Protein AF-A0A9X0CTP3-F1 (afdb_monomer_lite)

Sequence (207 aa):
MSEYPQALKVREEKPTDSDEPVSKKPRISSYPKLLLIRCGKCQVPLQEKGNLSTSAVEFDFFTEICQMMGILNSKCRNATSSIFTLLHQLLECILRHDIYQISDDSLNGSVQFSWFKNIVEVLIQTEVPCDAVFQCLGVLLRLNHSLLEPHLETVWTMLWKTRCTTGDARHSLMTSLISTYVKLRQFEKLVCNFGVSEKSGSIHILA

Foldseek 3Di:
DDDDDDDDDDDDDDDDDDPDDPPPPPPPPDDDPPVPPDDPPDCDPPDDDDPDPPLNVVLVVLVVVLVVLVLLPPPVLPPDPVSLQVLLVSLVVCVVVVSDDPVVCVVVVVPSVVVLLSNLVSLLSHPQHDLSSLSNVLSSCVSPVVSCLVPLLSLVVNLVPHPDPDHPSSVVSVVSNCVSCVVVVNNVSNVVSVPPPPPDDDPPDDD

Secondary structure (DSSP, 8-state):
---PPP--------------------------SSSSSS-TT------------HHHHHHHHHHHHHHHTTTTSTTGGG--HHHHHHHHHHHHHHHHHT---HHHHHHTTSHHHHHHHHHHHHHHT-SS--HHHHHHHHHHHHH-GGGTGGGHHHHHHHHHH---SS-HHHHHHHHHHHHHHHHTT-HHHHHHTTS-S----------

InterPro domains:
  IPR052609 Ribosome Biogenesis Regulator [PTHR15682] (53-190)

pLDDT: mean 73.58, std 23.13, range [33.94, 98.19]

Radius of gyration: 25.36 Å; chains: 1; bounding box: 66×69×74 Å

Structure (mmCIF, N/CA/C/O backbone):
data_AF-A0A9X0CTP3-F1
#
_entry.id   AF-A0A9X0CTP3-F1
#
loop_
_atom_site.group_PDB
_atom_site.id
_atom_site.type_symbol
_atom_site.label_atom_id
_atom_site.label_alt_id
_atom_site.label_comp_id
_atom_site.label_asym_id
_atom_site.label_entity_id
_atom_site.label_seq_id
_atom_site.pdbx_PDB_ins_code
_atom_site.Cartn_x
_atom_site.Cartn_y
_atom_site.Cartn_z
_atom_site.occupancy
_atom_site.B_iso_or_equiv
_atom_site.auth_seq_id
_atom_site.auth_comp_id
_atom_site.auth_asym_id
_atom_site.auth_atom_id
_atom_site.pdbx_PDB_model_num
ATOM 1 N N . MET A 1 1 ? -48.029 -46.690 -30.461 1.00 36.62 1 MET A N 1
ATOM 2 C CA . MET A 1 1 ? -46.742 -47.420 -30.506 1.00 36.62 1 MET A CA 1
ATOM 3 C C . MET A 1 1 ? -45.653 -46.374 -30.352 1.00 36.62 1 MET A C 1
ATOM 5 O O . MET A 1 1 ? -45.674 -45.448 -31.144 1.00 36.62 1 MET A O 1
ATOM 9 N N . SER A 1 2 ? -44.743 -46.363 -29.388 1.00 39.78 2 SER A N 1
ATOM 10 C CA . SER A 1 2 ? -44.420 -47.174 -28.202 1.00 39.78 2 SER A CA 1
ATOM 11 C C . SER A 1 2 ? -43.538 -46.217 -27.359 1.00 39.78 2 SER A C 1
ATOM 13 O O . SER A 1 2 ? -42.761 -45.450 -27.920 1.00 39.78 2 SER A O 1
ATOM 15 N N . GLU A 1 3 ? -43.999 -45.879 -26.157 1.00 42.78 3 GLU A N 1
ATOM 16 C CA . GLU A 1 3 ? -43.411 -46.255 -24.854 1.00 42.78 3 GLU A CA 1
ATOM 17 C C . GLU A 1 3 ? -42.422 -45.231 -24.274 1.00 42.78 3 GLU A C 1
ATOM 19 O O . GLU A 1 3 ? -41.262 -45.120 -24.654 1.00 42.78 3 GLU A O 1
ATOM 24 N N . TYR A 1 4 ? -42.932 -44.517 -23.270 1.00 45.56 4 TYR A N 1
ATOM 25 C CA . TYR A 1 4 ? -42.176 -43.989 -22.139 1.00 45.56 4 TYR A CA 1
ATOM 26 C C . TYR A 1 4 ? -41.720 -45.136 -21.225 1.00 45.56 4 TYR A C 1
ATOM 28 O O . TYR A 1 4 ? -42.519 -46.039 -20.971 1.00 45.56 4 TYR A O 1
ATOM 36 N N . PRO A 1 5 ? -40.556 -45.021 -20.570 1.00 60.91 5 PRO A N 1
ATOM 37 C CA . PRO A 1 5 ? -40.313 -45.704 -19.307 1.00 60.91 5 PRO A CA 1
ATOM 38 C C . PRO A 1 5 ? -40.567 -44.781 -18.110 1.00 60.91 5 PRO A C 1
ATOM 40 O O . PRO A 1 5 ? -40.171 -43.615 -18.083 1.00 60.91 5 PRO A O 1
ATOM 43 N N . GLN A 1 6 ? -41.242 -45.350 -17.115 1.00 48.19 6 GLN A N 1
ATOM 44 C CA . GLN A 1 6 ? -41.620 -44.744 -15.848 1.00 48.19 6 GLN A CA 1
ATOM 45 C C . GLN A 1 6 ? -40.492 -44.711 -14.802 1.00 48.19 6 GLN A C 1
ATOM 47 O O . GLN A 1 6 ? -39.632 -45.583 -14.759 1.00 48.19 6 GLN A O 1
ATOM 52 N N . ALA A 1 7 ? -40.606 -43.705 -13.929 1.00 42.00 7 ALA A N 1
ATOM 53 C CA . ALA A 1 7 ? -40.386 -43.690 -12.478 1.00 42.00 7 ALA A CA 1
ATOM 54 C C . ALA A 1 7 ? -39.423 -44.718 -11.845 1.00 42.00 7 ALA A C 1
ATOM 56 O O . ALA A 1 7 ? -39.722 -45.909 -11.754 1.00 42.00 7 ALA A O 1
ATOM 57 N N . LEU A 1 8 ? -38.369 -44.203 -11.197 1.00 41.19 8 LEU A N 1
ATOM 58 C CA . LEU A 1 8 ? -37.718 -44.875 -10.073 1.00 41.19 8 LEU A CA 1
ATOM 59 C C . LEU A 1 8 ? -37.838 -44.025 -8.800 1.00 41.19 8 LEU A C 1
ATOM 61 O O . LEU A 1 8 ? -37.765 -42.800 -8.823 1.00 41.19 8 LEU A O 1
ATOM 65 N N . LYS A 1 9 ? -38.099 -44.747 -7.714 1.00 43.53 9 LYS A N 1
ATOM 66 C CA . LYS A 1 9 ? -38.604 -44.345 -6.403 1.00 43.53 9 LYS A CA 1
ATOM 67 C C . LYS A 1 9 ? -37.776 -43.301 -5.647 1.00 43.53 9 LYS A C 1
ATOM 69 O O . LYS A 1 9 ? -36.554 -43.367 -5.575 1.00 43.53 9 LYS A O 1
ATOM 74 N N . VAL A 1 10 ? -38.542 -42.456 -4.961 1.00 43.00 10 VAL A N 1
ATOM 75 C CA . VAL A 1 10 ? -38.239 -41.741 -3.716 1.00 43.00 10 VAL A CA 1
ATOM 76 C C . VAL A 1 10 ? -37.433 -42.609 -2.743 1.00 43.00 10 VAL A C 1
ATOM 78 O O . VAL A 1 10 ? -37.820 -43.741 -2.450 1.00 43.00 10 VAL A O 1
ATOM 81 N N . ARG A 1 11 ? -36.373 -42.032 -2.174 1.00 39.16 11 ARG A N 1
ATOM 82 C CA . ARG A 1 11 ? -35.836 -42.438 -0.876 1.00 39.16 11 ARG A CA 1
ATOM 83 C C . ARG A 1 11 ? -35.639 -41.177 -0.039 1.00 39.16 11 ARG A C 1
ATOM 85 O O . ARG A 1 11 ? -34.751 -40.376 -0.312 1.00 39.16 11 ARG A O 1
ATOM 92 N N . GLU A 1 12 ? -36.544 -40.981 0.913 1.00 43.84 12 GLU A N 1
ATOM 93 C CA . GLU A 1 12 ? -36.391 -40.037 2.016 1.00 43.84 12 GLU A CA 1
ATOM 94 C C . GLU A 1 12 ? -35.273 -40.534 2.934 1.00 43.84 12 GLU A C 1
ATOM 96 O O . GLU A 1 12 ? -35.380 -41.630 3.477 1.00 43.84 12 GLU A O 1
ATOM 101 N N . GLU A 1 13 ? -34.238 -39.723 3.148 1.00 38.25 13 GLU A N 1
ATOM 102 C CA . GLU A 1 13 ? -33.404 -39.802 4.349 1.00 38.25 13 GLU A CA 1
ATOM 103 C C . GLU A 1 13 ? -33.154 -38.371 4.863 1.00 38.25 13 GLU A C 1
ATOM 105 O O . GLU A 1 13 ? -32.583 -37.517 4.187 1.00 38.25 13 GLU A O 1
ATOM 110 N N . LYS A 1 14 ? -33.655 -38.113 6.073 1.00 37.34 14 LYS A N 1
ATOM 111 C CA . LYS A 1 14 ? -33.422 -36.960 6.958 1.00 37.34 14 LYS A CA 1
ATOM 112 C C . LYS A 1 14 ? -33.347 -37.549 8.379 1.00 37.34 14 LYS A C 1
ATOM 114 O O . LYS A 1 14 ? -34.061 -38.521 8.618 1.00 37.34 14 LYS A O 1
ATOM 119 N N . PRO A 1 15 ? -32.687 -36.936 9.377 1.00 42.50 15 PRO A N 1
ATOM 120 C CA . PRO A 1 15 ? -31.482 -36.102 9.401 1.00 42.50 15 PRO A CA 1
ATOM 121 C C . PRO A 1 15 ? -30.362 -36.792 10.217 1.00 42.50 15 PRO A C 1
ATOM 123 O O . PRO A 1 15 ? -30.623 -37.680 11.026 1.00 42.50 15 PRO A O 1
ATOM 126 N N . THR A 1 16 ? -29.116 -36.339 10.098 1.00 38.19 16 THR A N 1
ATOM 127 C CA . THR A 1 16 ? -28.122 -36.582 11.156 1.00 38.19 16 THR A CA 1
ATOM 128 C C . THR A 1 16 ? -27.518 -35.249 11.542 1.00 38.19 16 THR A C 1
ATOM 130 O O . THR A 1 16 ? -26.782 -34.627 10.781 1.00 38.19 16 THR A O 1
ATOM 133 N N . ASP A 1 17 ? -27.969 -34.804 12.706 1.00 41.09 17 ASP A N 1
ATOM 134 C CA . ASP A 1 17 ? -27.451 -33.699 13.486 1.00 41.09 17 ASP A CA 1
ATOM 135 C C . ASP A 1 17 ? -26.075 -34.127 14.006 1.00 41.09 17 ASP A C 1
ATOM 137 O O . ASP A 1 17 ? -25.967 -35.064 14.799 1.00 41.09 17 ASP A O 1
ATOM 141 N N . SER A 1 18 ? -25.023 -33.515 13.473 1.00 43.09 18 SER A N 1
ATOM 142 C CA . SER A 1 18 ? -23.658 -33.700 13.953 1.00 43.09 18 SER A CA 1
ATOM 143 C C . SER A 1 18 ? -23.133 -32.328 14.334 1.00 43.09 18 SER A C 1
ATOM 145 O O . SER A 1 18 ? -22.626 -31.584 13.494 1.00 43.09 18 SER A O 1
ATOM 147 N N . ASP A 1 19 ? -23.300 -32.016 15.617 1.00 45.81 19 ASP A N 1
ATOM 148 C CA . ASP A 1 19 ? -22.611 -30.956 16.340 1.00 45.81 19 ASP A CA 1
ATOM 149 C C . ASP A 1 19 ? -21.093 -31.099 16.150 1.00 45.81 19 ASP A C 1
ATOM 151 O O . ASP A 1 19 ? -20.418 -31.852 16.857 1.00 45.81 19 ASP A O 1
ATOM 155 N N . GLU A 1 20 ? -20.537 -30.374 15.181 1.00 42.09 20 GLU A N 1
ATOM 156 C CA . GLU A 1 20 ? -19.094 -30.200 15.064 1.00 42.09 20 GLU A CA 1
ATOM 157 C C . GLU A 1 20 ? -18.685 -28.967 15.890 1.00 42.09 20 GLU A C 1
ATOM 159 O O . GLU A 1 20 ? -19.134 -27.847 15.614 1.00 42.09 20 GLU A O 1
ATOM 164 N N . PRO A 1 21 ? -17.862 -29.124 16.942 1.00 44.22 21 PRO A N 1
ATOM 165 C CA . PRO A 1 21 ? -17.477 -28.007 17.782 1.00 44.22 21 PRO A CA 1
ATOM 166 C C . PRO A 1 21 ? -16.596 -27.040 16.993 1.00 44.22 21 PRO A C 1
ATOM 168 O O . PRO A 1 21 ? -15.559 -27.408 16.441 1.00 44.22 21 PRO A O 1
ATOM 171 N N . VAL A 1 22 ? -17.007 -25.771 17.014 1.00 48.84 22 VAL A N 1
ATOM 172 C CA . VAL A 1 22 ? -16.251 -24.596 16.573 1.00 48.84 22 VAL A CA 1
ATOM 173 C C . VAL A 1 22 ? -14.782 -24.746 16.970 1.00 48.84 22 VAL A C 1
ATOM 175 O O . VAL A 1 22 ? -14.410 -24.548 18.131 1.00 48.84 22 VAL A O 1
ATOM 178 N N . SER A 1 23 ? -13.940 -25.063 15.986 1.00 41.34 23 SER A N 1
ATOM 179 C CA . SER A 1 23 ? -12.488 -25.013 16.106 1.00 41.34 23 SER A CA 1
ATOM 180 C C . SER A 1 23 ? -12.075 -23.553 16.284 1.00 41.34 23 SER A C 1
ATOM 182 O O . SER A 1 23 ? -11.760 -22.824 15.341 1.00 41.34 23 SER A O 1
ATOM 184 N N . LYS A 1 24 ? -12.134 -23.084 17.533 1.00 44.72 24 LYS A N 1
ATOM 185 C CA . LYS A 1 24 ? -11.487 -21.850 17.958 1.00 44.72 24 LYS A CA 1
ATOM 186 C C . LYS A 1 24 ? -9.991 -22.101 17.844 1.00 44.72 24 LYS A C 1
ATOM 188 O O . LYS A 1 24 ? -9.375 -22.652 18.754 1.00 44.72 24 LYS A O 1
ATOM 193 N N . LYS A 1 25 ? -9.413 -21.693 16.712 1.00 42.19 25 LYS A N 1
ATOM 194 C CA . LYS A 1 25 ? -7.967 -21.495 16.576 1.00 42.19 25 LYS A CA 1
ATOM 195 C C . LYS A 1 25 ? -7.485 -20.773 17.841 1.00 42.19 25 LYS A C 1
ATOM 197 O O . LYS A 1 25 ? -8.022 -19.701 18.140 1.00 42.19 25 LYS A O 1
ATOM 202 N N . PRO A 1 26 ? -6.526 -21.326 18.598 1.00 34.12 26 PRO A N 1
ATOM 203 C CA . PRO A 1 26 ? -5.988 -20.631 19.750 1.00 34.12 26 PRO A CA 1
ATOM 204 C C . PRO A 1 26 ? -5.313 -19.359 19.239 1.00 34.12 26 PRO A C 1
ATOM 206 O O . PRO A 1 26 ? -4.272 -19.409 18.583 1.00 34.12 26 PRO A O 1
ATOM 209 N N . ARG A 1 27 ? -5.936 -18.203 19.499 1.00 49.47 27 ARG A N 1
ATOM 210 C CA . ARG A 1 27 ? -5.233 -16.925 19.438 1.00 49.47 27 ARG A CA 1
ATOM 211 C C . ARG A 1 27 ? -4.136 -17.030 20.483 1.00 49.47 27 ARG A C 1
ATOM 213 O O . ARG A 1 27 ? -4.425 -17.214 21.664 1.00 49.47 27 ARG A O 1
ATOM 220 N N . ILE A 1 28 ? -2.890 -16.982 20.032 1.00 46.50 28 ILE A N 1
ATOM 221 C CA . ILE A 1 28 ? -1.716 -16.858 20.888 1.00 46.50 28 ILE A CA 1
ATOM 222 C C . ILE A 1 28 ? -1.861 -15.497 21.581 1.00 46.50 28 ILE A C 1
ATOM 224 O O . ILE A 1 28 ? -1.403 -14.483 21.081 1.00 46.50 28 ILE A O 1
ATOM 228 N N . SER A 1 29 ? -2.589 -15.448 22.700 1.00 43.56 29 SER A N 1
ATOM 229 C CA . SER A 1 29 ? -2.820 -14.227 23.482 1.00 43.56 29 SER A CA 1
ATOM 230 C C . SER A 1 29 ? -1.717 -14.002 24.515 1.00 43.56 29 SER A C 1
ATOM 232 O O . SER A 1 29 ? -1.937 -13.366 25.547 1.00 43.56 29 SER A O 1
ATOM 234 N N . SER A 1 30 ? -0.538 -14.570 24.284 1.00 49.03 30 SER A N 1
ATOM 235 C CA . SER A 1 30 ? 0.605 -14.392 25.159 1.00 49.03 30 SER A CA 1
ATOM 236 C C . SER A 1 30 ? 1.749 -13.857 24.318 1.00 49.03 30 SER A C 1
ATOM 238 O O . SER A 1 30 ? 2.182 -14.522 23.385 1.00 49.03 30 SER A O 1
ATOM 240 N N . TYR A 1 31 ? 2.215 -12.669 24.713 1.00 41.34 31 TYR A N 1
ATOM 241 C CA . TYR A 1 31 ? 3.242 -11.799 24.119 1.00 41.34 31 TYR A CA 1
ATOM 242 C C . TYR A 1 31 ? 2.731 -10.858 23.005 1.00 41.34 31 TYR A C 1
ATOM 244 O O . TYR A 1 31 ? 2.181 -11.348 22.027 1.00 41.34 31 TYR A O 1
ATOM 252 N N . PRO A 1 32 ? 2.887 -9.513 23.153 1.00 45.84 32 PRO A N 1
ATOM 253 C CA . PRO A 1 32 ? 4.028 -8.844 23.786 1.00 45.84 32 PRO A CA 1
ATOM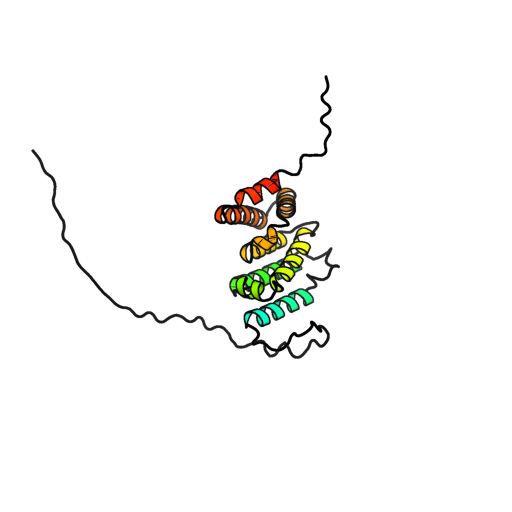 254 C C . PRO A 1 32 ? 3.640 -7.688 24.744 1.00 45.84 32 PRO A C 1
ATOM 256 O O . PRO A 1 32 ? 3.682 -6.519 24.381 1.00 45.84 32 PRO A O 1
ATOM 259 N N . LYS A 1 33 ? 3.375 -7.970 26.029 1.00 41.88 33 LYS A N 1
ATOM 260 C CA . LYS A 1 33 ? 3.445 -6.918 27.077 1.00 41.88 33 LYS A CA 1
ATOM 261 C C . LYS A 1 33 ? 4.875 -6.645 27.561 1.00 41.88 33 LYS A C 1
ATOM 263 O O . LYS A 1 33 ? 5.108 -5.684 28.282 1.00 41.88 33 LYS A O 1
ATOM 268 N N . LEU A 1 34 ? 5.836 -7.483 27.167 1.00 41.41 34 LEU A N 1
ATOM 269 C CA . LEU A 1 34 ? 7.205 -7.448 27.692 1.00 41.41 34 LEU A CA 1
ATOM 270 C C . LEU A 1 34 ? 8.207 -6.697 26.803 1.00 41.41 34 LEU A C 1
ATOM 272 O O . LEU A 1 34 ? 9.306 -6.417 27.266 1.00 41.41 34 LEU A O 1
ATOM 276 N N . LEU A 1 35 ? 7.834 -6.305 25.578 1.00 45.50 35 LEU A N 1
ATOM 277 C CA . LEU A 1 35 ? 8.696 -5.483 24.709 1.00 45.50 35 LEU A CA 1
ATOM 278 C C . LEU A 1 35 ? 8.431 -3.971 24.824 1.00 45.50 35 LEU A C 1
ATOM 280 O O . LEU A 1 35 ? 9.243 -3.176 24.369 1.00 45.50 35 LEU A O 1
ATOM 284 N N . LEU A 1 36 ? 7.357 -3.559 25.505 1.00 45.81 36 LEU A N 1
ATOM 285 C CA . LEU A 1 36 ? 6.983 -2.146 25.673 1.00 45.81 36 LEU A CA 1
ATOM 286 C C . LEU A 1 36 ? 7.738 -1.414 26.801 1.00 45.81 36 LEU A C 1
ATOM 288 O O . LEU A 1 36 ? 7.566 -0.211 26.976 1.00 45.81 36 LEU A O 1
ATOM 292 N N . ILE A 1 37 ? 8.614 -2.094 27.551 1.00 42.28 37 ILE A N 1
ATOM 293 C CA . ILE A 1 37 ? 9.399 -1.485 28.641 1.00 42.28 37 ILE A CA 1
ATOM 294 C C . ILE A 1 37 ? 10.841 -1.209 28.187 1.00 42.28 37 ILE A C 1
ATOM 296 O O . ILE A 1 37 ? 11.778 -1.633 28.855 1.00 42.28 37 ILE A O 1
ATOM 300 N N . ARG A 1 38 ? 11.054 -0.545 27.039 1.00 42.53 38 ARG A N 1
ATOM 301 C CA . ARG A 1 38 ? 12.301 0.205 26.736 1.00 42.53 38 ARG A CA 1
ATOM 302 C C . ARG A 1 38 ? 12.304 0.813 25.326 1.00 42.53 38 ARG A C 1
ATOM 304 O O . ARG A 1 38 ? 13.028 0.365 24.450 1.00 42.53 38 ARG A O 1
ATOM 311 N N . CYS A 1 39 ? 11.595 1.918 25.121 1.00 38.47 39 CYS A N 1
ATOM 312 C CA . CYS A 1 39 ? 12.032 2.898 24.120 1.00 38.47 39 CYS A CA 1
ATOM 313 C C . CYS A 1 39 ? 11.582 4.304 24.534 1.00 38.47 39 CYS A C 1
ATOM 315 O O . CYS A 1 39 ? 10.556 4.817 24.108 1.00 38.47 39 CYS A O 1
ATOM 317 N N . GLY A 1 40 ? 12.330 4.921 25.451 1.00 41.50 40 GLY A N 1
ATOM 318 C CA . GLY A 1 40 ? 11.988 6.210 26.065 1.00 41.50 40 GLY A CA 1
ATOM 319 C C . GLY A 1 40 ? 12.196 7.442 25.176 1.00 41.50 40 GLY A C 1
ATOM 320 O O . GLY A 1 40 ? 12.665 8.451 25.694 1.00 41.50 40 GLY A O 1
ATOM 321 N N . LYS A 1 41 ? 11.935 7.376 23.860 1.00 35.31 41 LYS A N 1
ATOM 322 C CA . LYS A 1 41 ? 12.150 8.530 22.958 1.00 35.31 41 LYS A CA 1
ATOM 323 C C . LYS A 1 41 ? 11.070 8.811 21.906 1.00 35.31 41 LYS A C 1
ATOM 325 O O . LYS A 1 41 ? 11.138 9.874 21.299 1.00 35.31 41 LYS A O 1
ATOM 330 N N . CYS A 1 42 ? 10.058 7.966 21.732 1.00 35.38 42 CYS A N 1
ATOM 331 C CA . CYS A 1 42 ? 8.950 8.262 20.818 1.00 35.38 42 CYS A CA 1
ATOM 332 C C . CYS A 1 42 ? 7.710 8.650 21.625 1.00 35.38 42 CYS A C 1
ATOM 334 O O . CYS A 1 42 ? 6.902 7.809 22.004 1.00 35.38 42 CYS A O 1
ATOM 336 N N . GLN A 1 43 ? 7.582 9.936 21.945 1.00 33.94 43 GLN A N 1
ATOM 337 C CA . GLN A 1 43 ? 6.376 10.471 22.567 1.00 33.94 43 GLN A CA 1
ATOM 338 C C . GLN A 1 43 ? 5.412 10.887 21.453 1.00 33.94 43 GLN A C 1
ATOM 340 O O . GLN A 1 43 ? 5.381 12.041 21.036 1.00 33.94 43 GLN A O 1
ATOM 345 N N . VAL A 1 44 ? 4.654 9.919 20.938 1.00 40.69 44 VAL A N 1
ATOM 346 C CA . VAL A 1 44 ? 3.394 10.219 20.245 1.00 40.69 44 VAL A CA 1
ATOM 347 C C . VAL A 1 44 ? 2.391 10.639 21.332 1.00 40.69 44 VAL A C 1
ATOM 349 O O . VAL A 1 44 ? 2.426 10.049 22.418 1.00 40.69 44 VAL A O 1
ATOM 352 N N . PRO A 1 45 ? 1.535 11.661 21.128 1.00 34.81 45 PRO A N 1
ATOM 353 C CA . PRO A 1 45 ? 0.562 12.058 22.138 1.00 34.81 45 PRO A CA 1
ATOM 354 C C . PRO A 1 45 ? -0.389 10.889 22.414 1.00 34.81 45 PRO A C 1
ATOM 356 O O . PRO A 1 45 ? -1.266 10.585 21.609 1.00 34.81 45 PRO A O 1
ATOM 359 N N . LEU A 1 46 ? -0.192 10.213 23.547 1.00 39.38 46 LEU A N 1
ATOM 360 C CA . LEU A 1 46 ? -1.127 9.236 24.091 1.00 39.38 46 LEU A CA 1
ATOM 361 C C . LEU A 1 46 ? -2.413 9.985 24.448 1.00 39.38 46 LEU A C 1
ATOM 363 O O . LEU A 1 46 ? -2.504 10.594 25.514 1.00 39.38 46 LEU A O 1
ATOM 367 N N . GLN A 1 47 ? -3.391 9.969 23.540 1.00 38.47 47 GLN A N 1
ATOM 368 C CA . GLN A 1 47 ? -4.766 10.274 23.911 1.00 38.47 47 GLN A CA 1
ATOM 369 C C . GLN A 1 47 ? -5.251 9.254 24.948 1.00 38.47 47 GLN A C 1
ATOM 371 O O . GLN A 1 47 ? -4.859 8.086 24.950 1.00 38.47 47 GLN A O 1
ATOM 376 N N . GLU A 1 48 ? -6.056 9.757 25.878 1.00 40.09 48 GLU A N 1
ATOM 377 C CA . GLU A 1 48 ? -6.482 9.074 27.091 1.00 40.09 48 GLU A CA 1
ATOM 378 C C . GLU A 1 48 ? -7.144 7.713 26.837 1.00 40.09 48 GLU A C 1
ATOM 380 O O . GLU A 1 48 ? -7.927 7.520 25.911 1.00 40.09 48 GLU A O 1
ATOM 385 N N . LYS A 1 49 ? -6.814 6.782 27.741 1.00 42.91 49 LYS A N 1
ATOM 386 C CA . LYS A 1 49 ? -7.317 5.411 27.904 1.00 42.91 49 LYS A CA 1
ATOM 387 C C . LYS A 1 49 ? -8.817 5.245 27.599 1.00 42.91 49 LYS A C 1
ATOM 389 O O . LYS A 1 49 ? -9.649 5.247 28.503 1.00 42.91 49 LYS A O 1
ATOM 394 N N . GLY A 1 50 ? -9.131 4.944 26.344 1.00 42.69 50 GLY A N 1
ATOM 395 C CA . GLY A 1 50 ? -10.167 3.976 25.985 1.00 42.69 50 GLY A CA 1
ATOM 396 C C . GLY A 1 50 ? -9.551 2.576 25.918 1.00 42.69 50 GLY A C 1
ATOM 397 O O . GLY A 1 50 ? -8.337 2.444 25.770 1.00 42.69 50 GLY A O 1
ATOM 398 N N . ASN A 1 51 ? -10.354 1.519 26.056 1.00 43.78 51 ASN A N 1
ATOM 399 C CA . ASN A 1 51 ? -9.894 0.140 25.858 1.00 43.78 51 ASN A CA 1
ATOM 400 C C . ASN A 1 51 ? -9.282 0.000 24.455 1.00 43.78 51 ASN A C 1
ATOM 402 O O . ASN A 1 51 ? -10.016 -0.121 23.477 1.00 43.78 51 ASN A O 1
ATOM 406 N N . LEU A 1 52 ? -7.951 0.058 24.354 1.00 55.97 52 LEU A N 1
ATOM 407 C CA . LEU A 1 52 ? -7.263 -0.051 23.075 1.00 55.97 52 LEU A CA 1
ATOM 408 C C . LEU A 1 52 ? -7.558 -1.435 22.490 1.00 55.97 52 LEU A C 1
ATOM 410 O O . LEU A 1 52 ? -7.342 -2.452 23.157 1.00 55.97 52 LEU A O 1
ATOM 414 N N . SER A 1 53 ? -8.080 -1.467 21.264 1.00 67.00 53 SER A N 1
ATOM 415 C CA . SER A 1 53 ? -8.318 -2.723 20.556 1.00 67.00 53 SER A CA 1
ATOM 416 C C . SER A 1 53 ? -7.003 -3.496 20.424 1.00 67.00 53 SER A C 1
ATOM 418 O O . SER A 1 53 ? -5.942 -2.900 20.235 1.00 67.00 53 SER A O 1
ATOM 420 N N . THR A 1 54 ? -7.054 -4.826 20.515 1.00 74.62 54 THR A N 1
ATOM 421 C CA . THR A 1 54 ? -5.871 -5.686 20.333 1.00 74.62 54 THR A CA 1
ATOM 422 C C . THR A 1 54 ? -5.180 -5.413 18.993 1.00 74.62 54 THR A C 1
ATOM 424 O O . THR A 1 54 ? -3.953 -5.366 18.956 1.00 74.62 54 THR A O 1
ATOM 427 N N . SER A 1 55 ? -5.957 -5.100 17.950 1.00 76.81 55 SER A N 1
ATOM 428 C CA . SER A 1 55 ? -5.445 -4.725 16.628 1.00 76.81 55 SER A CA 1
ATOM 429 C C . SER A 1 55 ? -4.591 -3.455 16.648 1.00 76.81 55 SER A C 1
ATOM 431 O O . SER A 1 55 ? -3.597 -3.378 15.936 1.00 76.81 55 SER A O 1
ATOM 433 N N . ALA A 1 56 ? -4.918 -2.472 17.493 1.00 80.94 56 ALA A N 1
ATOM 434 C CA . ALA A 1 56 ? -4.138 -1.242 17.610 1.00 80.94 56 ALA A CA 1
ATOM 435 C C . ALA A 1 56 ? -2.756 -1.506 18.227 1.00 80.94 56 ALA A C 1
ATOM 437 O O . ALA A 1 56 ? -1.755 -1.030 17.708 1.00 80.94 56 ALA A O 1
ATOM 438 N N . VAL A 1 57 ? -2.681 -2.338 19.273 1.00 86.06 57 VAL A N 1
ATOM 439 C CA . VAL A 1 57 ? -1.399 -2.709 19.906 1.00 86.06 57 VAL A CA 1
ATOM 440 C C . VAL A 1 57 ? -0.521 -3.527 18.953 1.00 86.06 57 VAL A C 1
ATOM 442 O O . VAL A 1 57 ? 0.694 -3.338 18.894 1.00 86.06 57 VAL A O 1
ATOM 445 N N . GLU A 1 58 ? -1.128 -4.456 18.213 1.00 88.88 58 GLU A N 1
ATOM 446 C CA . GLU A 1 58 ? -0.437 -5.259 17.200 1.00 88.88 58 GLU A CA 1
ATOM 447 C C . GLU A 1 58 ? 0.075 -4.388 16.045 1.00 88.88 58 GLU A C 1
ATOM 449 O O . GLU A 1 58 ? 1.199 -4.583 15.573 1.00 88.88 58 GLU A O 1
ATOM 454 N N . PHE A 1 59 ? -0.715 -3.394 15.630 1.00 90.06 59 PHE A N 1
ATOM 455 C CA . PHE A 1 59 ? -0.314 -2.431 14.615 1.00 90.06 59 PHE A CA 1
ATOM 456 C C . PHE A 1 59 ? 0.841 -1.547 15.096 1.00 90.06 59 PHE A C 1
ATOM 458 O O . PHE A 1 59 ? 1.833 -1.417 14.381 1.00 90.06 59 PHE A O 1
ATOM 465 N N . ASP A 1 60 ? 0.773 -1.018 16.321 1.00 90.12 60 ASP A N 1
ATOM 466 C CA . ASP A 1 60 ? 1.844 -0.212 16.918 1.00 90.12 60 ASP A CA 1
ATOM 467 C C . ASP A 1 60 ? 3.175 -0.974 16.905 1.00 90.12 60 ASP A C 1
ATOM 469 O O . ASP A 1 60 ? 4.186 -0.461 16.420 1.00 90.12 60 ASP A O 1
ATOM 473 N N . PHE A 1 61 ? 3.165 -2.241 17.333 1.00 90.00 61 PHE A N 1
ATOM 474 C CA . PHE A 1 61 ? 4.342 -3.110 17.282 1.00 90.00 61 PHE A CA 1
ATOM 475 C C . PHE A 1 61 ? 4.919 -3.240 15.865 1.00 90.00 61 PHE A C 1
ATOM 477 O O . PHE A 1 61 ? 6.134 -3.155 15.675 1.00 90.00 61 PHE A O 1
ATOM 484 N N . PHE A 1 62 ? 4.064 -3.417 14.858 1.00 89.81 62 PHE A N 1
ATOM 485 C CA . PHE A 1 62 ? 4.503 -3.478 13.468 1.00 89.81 62 PHE A CA 1
ATOM 486 C C . PHE A 1 62 ? 5.110 -2.145 12.993 1.00 89.81 62 PHE A C 1
ATOM 488 O O . PHE A 1 62 ? 6.175 -2.151 12.365 1.00 89.81 62 PHE A O 1
ATOM 495 N N . THR A 1 63 ? 4.498 -1.004 13.327 1.00 90.62 63 THR A N 1
ATOM 496 C CA . THR A 1 63 ? 5.042 0.305 12.935 1.00 90.62 63 THR A CA 1
ATOM 497 C C . THR A 1 63 ? 6.419 0.565 13.544 1.00 90.62 63 THR A C 1
ATOM 499 O O . THR A 1 63 ? 7.290 1.094 12.852 1.00 90.62 63 THR A O 1
ATOM 502 N N . GLU A 1 64 ? 6.659 0.127 14.783 1.00 91.44 64 GLU A N 1
ATOM 503 C CA . GLU A 1 64 ? 7.966 0.216 15.442 1.00 91.44 64 GLU A CA 1
ATOM 504 C C . GLU A 1 64 ? 9.028 -0.618 14.714 1.00 91.44 64 GLU A C 1
ATOM 506 O O . GLU A 1 64 ? 10.127 -0.126 14.448 1.00 91.44 64 GLU A O 1
ATOM 511 N N . ILE A 1 65 ? 8.703 -1.844 14.283 1.00 89.69 65 ILE A N 1
ATOM 512 C CA . ILE A 1 65 ? 9.629 -2.654 13.470 1.00 89.69 65 ILE A CA 1
ATOM 513 C C . ILE A 1 65 ? 9.969 -1.924 12.163 1.00 89.69 65 ILE A C 1
ATOM 515 O O . ILE A 1 65 ? 11.138 -1.836 11.781 1.00 89.69 65 ILE A O 1
ATOM 519 N N . CYS A 1 66 ? 8.973 -1.356 11.480 1.00 88.38 66 CYS A N 1
ATOM 520 C CA . CYS A 1 66 ? 9.196 -0.593 10.251 1.00 88.38 66 CYS A CA 1
ATOM 521 C C . CYS A 1 66 ? 10.065 0.654 10.462 1.00 88.38 66 CYS A C 1
ATOM 523 O O . CYS A 1 66 ? 10.895 0.969 9.602 1.00 88.38 66 CYS A O 1
ATOM 525 N N . GLN A 1 67 ? 9.921 1.337 11.601 1.00 87.31 67 GLN A N 1
ATOM 526 C CA . GLN A 1 67 ? 10.787 2.453 11.985 1.00 87.31 67 GLN A CA 1
ATOM 527 C C . GLN A 1 67 ? 12.225 1.989 12.241 1.00 87.31 67 GLN A C 1
ATOM 529 O O . GLN A 1 67 ? 13.162 2.613 11.740 1.00 87.31 67 GLN A O 1
ATOM 534 N N . MET A 1 68 ? 12.415 0.869 12.948 1.00 87.06 68 MET A N 1
ATOM 535 C CA . MET A 1 68 ? 13.740 0.290 13.203 1.00 87.06 68 MET A CA 1
ATOM 536 C C . MET A 1 68 ? 14.462 -0.115 11.913 1.00 87.06 68 MET A C 1
ATOM 538 O O . MET A 1 68 ? 15.677 0.042 11.812 1.00 87.06 68 MET A O 1
ATOM 542 N N . MET A 1 69 ? 13.725 -0.588 10.905 1.00 83.38 69 MET A N 1
ATOM 543 C CA . MET A 1 69 ? 14.271 -0.882 9.573 1.00 83.38 69 MET A CA 1
ATOM 544 C C . MET A 1 69 ? 14.549 0.375 8.731 1.00 83.38 69 MET A C 1
ATOM 546 O O . MET A 1 69 ? 15.134 0.275 7.654 1.00 83.38 69 MET A O 1
ATOM 550 N N . GLY A 1 70 ? 14.122 1.555 9.188 1.00 82.69 70 GLY A N 1
ATOM 551 C CA . GLY A 1 70 ? 14.347 2.831 8.514 1.00 82.69 70 GLY A CA 1
ATOM 552 C C . GLY A 1 70 ? 13.453 3.098 7.300 1.00 82.69 70 GLY A C 1
ATOM 553 O O . GLY A 1 70 ? 13.687 4.080 6.607 1.00 82.69 70 GLY A O 1
ATOM 554 N N . ILE A 1 71 ? 12.419 2.286 7.056 1.00 77.62 71 ILE A N 1
ATOM 555 C CA . ILE A 1 71 ? 11.583 2.345 5.837 1.00 77.62 71 ILE A CA 1
ATOM 556 C C . ILE A 1 71 ? 10.891 3.700 5.664 1.00 77.62 71 ILE A C 1
ATOM 558 O O . ILE A 1 71 ? 10.783 4.207 4.552 1.00 77.62 71 ILE A O 1
ATOM 562 N N . LEU A 1 72 ? 10.440 4.295 6.768 1.00 70.31 72 LEU A N 1
ATOM 563 C CA . LEU A 1 72 ? 9.712 5.567 6.777 1.00 70.31 72 LEU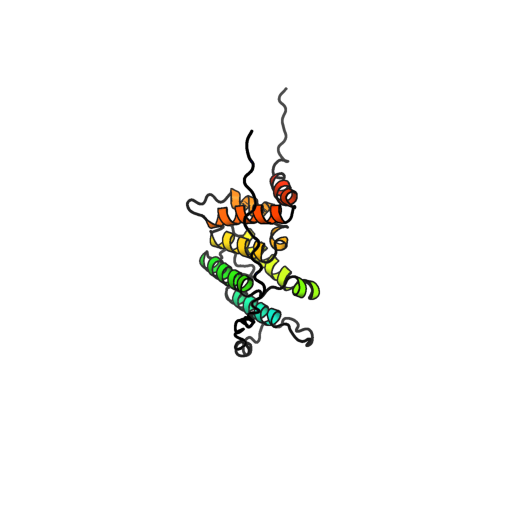 A CA 1
ATOM 564 C C . LEU A 1 72 ? 10.611 6.789 6.973 1.00 70.31 72 LEU A C 1
ATOM 566 O O . LEU A 1 72 ? 10.124 7.917 7.024 1.00 70.31 72 LEU A O 1
ATOM 570 N N . ASN A 1 73 ? 11.926 6.596 7.079 1.00 65.88 73 ASN A N 1
ATOM 571 C CA . ASN A 1 73 ? 12.832 7.729 7.133 1.00 65.88 73 ASN A CA 1
ATOM 572 C C . ASN A 1 73 ? 12.989 8.289 5.718 1.00 65.88 73 ASN A C 1
ATOM 574 O O . ASN A 1 73 ? 13.474 7.606 4.819 1.00 65.88 73 ASN A O 1
ATOM 578 N N . SER A 1 74 ? 12.662 9.572 5.542 1.00 55.06 74 SER A N 1
ATOM 579 C CA . SER A 1 74 ? 12.731 10.355 4.290 1.00 55.06 74 SER A CA 1
ATOM 580 C C . SER A 1 74 ? 14.099 10.372 3.579 1.00 55.06 74 SER A C 1
ATOM 582 O O . SER A 1 74 ? 14.267 11.002 2.537 1.00 55.06 74 SER A O 1
ATOM 584 N N . LYS A 1 75 ? 15.095 9.673 4.130 1.00 52.53 75 LYS A N 1
ATOM 585 C CA . LYS A 1 75 ? 16.440 9.484 3.582 1.00 52.53 75 LYS A CA 1
ATOM 586 C C . LYS A 1 75 ? 16.635 8.129 2.891 1.00 52.53 75 LYS A C 1
ATOM 588 O O . LYS A 1 75 ? 17.696 7.916 2.311 1.00 52.53 75 LYS A O 1
ATOM 593 N N . CYS A 1 76 ? 15.647 7.231 2.892 1.00 52.81 76 CYS A N 1
ATOM 594 C CA . CYS A 1 76 ? 15.728 5.911 2.254 1.00 52.81 76 CYS A CA 1
ATOM 595 C C . CYS A 1 76 ? 15.591 5.946 0.719 1.00 52.81 76 CYS A C 1
ATOM 597 O O . CYS A 1 76 ? 14.998 5.057 0.119 1.00 52.81 76 CYS A O 1
ATOM 599 N N . ARG A 1 77 ? 16.217 6.928 0.054 1.00 53.97 77 ARG A N 1
ATOM 600 C CA . ARG A 1 77 ? 16.372 6.933 -1.414 1.00 53.97 77 ARG A CA 1
ATOM 601 C C . ARG A 1 77 ? 17.173 5.731 -1.930 1.00 53.97 77 ARG A C 1
ATOM 603 O O . ARG A 1 77 ? 17.030 5.353 -3.082 1.00 53.97 77 ARG A O 1
ATOM 610 N N . ASN A 1 78 ? 17.953 5.099 -1.050 1.00 58.00 78 ASN A N 1
ATOM 611 C CA . ASN A 1 78 ? 18.801 3.948 -1.356 1.00 58.00 78 ASN A CA 1
ATOM 612 C C . ASN A 1 78 ? 18.352 2.682 -0.607 1.00 58.00 78 ASN A C 1
ATOM 614 O O . ASN A 1 78 ? 19.195 1.871 -0.220 1.00 58.00 78 ASN A O 1
ATOM 618 N N . ALA A 1 79 ? 17.052 2.537 -0.318 1.00 67.88 79 ALA A N 1
ATOM 619 C CA . ALA A 1 79 ? 16.545 1.318 0.304 1.00 67.88 79 ALA A CA 1
ATOM 620 C C . ALA A 1 79 ? 16.957 0.098 -0.536 1.00 67.88 79 ALA A C 1
ATOM 622 O O . ALA A 1 79 ? 16.712 0.026 -1.741 1.00 67.88 79 ALA A O 1
ATOM 623 N N . THR A 1 80 ? 17.641 -0.849 0.099 1.00 78.69 80 THR A N 1
ATOM 624 C CA . THR A 1 80 ? 18.121 -2.052 -0.575 1.00 78.69 80 THR A CA 1
ATOM 625 C C . THR A 1 80 ? 16.949 -2.981 -0.875 1.00 78.69 80 THR A C 1
ATOM 627 O O . THR A 1 80 ? 15.959 -3.016 -0.144 1.00 78.69 80 THR A O 1
ATOM 630 N N . SER A 1 81 ? 17.082 -3.814 -1.911 1.00 85.25 81 SER A N 1
ATOM 631 C CA . SER A 1 81 ? 16.081 -4.843 -2.234 1.00 85.25 81 SER A CA 1
ATOM 632 C C . SER A 1 81 ? 15.724 -5.723 -1.021 1.00 85.25 81 SER A C 1
ATOM 634 O O . SER A 1 81 ? 14.561 -6.071 -0.838 1.00 85.25 81 SER A O 1
ATOM 636 N N . SER A 1 82 ? 16.686 -5.998 -0.131 1.00 88.12 82 SER A N 1
ATOM 637 C CA . SER A 1 82 ? 16.458 -6.744 1.113 1.00 88.12 82 SER A CA 1
ATOM 638 C C . SER A 1 82 ? 15.481 -6.067 2.081 1.00 88.12 82 SER A C 1
ATOM 640 O O . SER A 1 82 ? 14.681 -6.764 2.701 1.00 88.12 82 SER A O 1
ATOM 642 N N . ILE A 1 83 ? 15.499 -4.734 2.194 1.00 90.38 83 ILE A N 1
ATOM 643 C CA . ILE A 1 83 ? 14.570 -3.991 3.059 1.00 90.38 83 ILE A CA 1
ATOM 644 C C . ILE A 1 83 ? 13.140 -4.137 2.533 1.00 90.38 83 ILE A C 1
ATOM 646 O O . ILE A 1 83 ? 12.224 -4.396 3.311 1.00 90.38 83 ILE A O 1
ATOM 650 N N . PHE A 1 84 ? 12.945 -4.051 1.215 1.00 91.44 84 PHE A N 1
ATOM 651 C CA . PHE A 1 84 ? 11.629 -4.263 0.609 1.00 91.44 84 PHE A CA 1
ATOM 652 C C . PHE A 1 84 ? 11.138 -5.705 0.755 1.00 91.44 84 PHE A C 1
ATOM 654 O O . PHE A 1 84 ? 9.948 -5.923 0.961 1.00 91.44 84 PHE A O 1
ATOM 661 N N . THR A 1 85 ? 12.031 -6.697 0.721 1.00 93.06 85 THR A N 1
ATOM 662 C CA . THR A 1 85 ? 11.656 -8.092 1.001 1.00 93.06 85 THR A CA 1
ATOM 663 C C . THR A 1 85 ? 11.170 -8.267 2.440 1.00 93.06 85 THR A C 1
ATOM 665 O O . THR A 1 85 ? 10.159 -8.931 2.665 1.00 93.06 85 THR A O 1
ATOM 668 N N . LEU A 1 86 ? 11.846 -7.653 3.416 1.00 93.38 86 LEU A N 1
ATOM 669 C CA . LEU A 1 86 ? 11.406 -7.686 4.815 1.00 93.38 86 LEU A CA 1
ATOM 670 C C . LEU A 1 86 ? 10.075 -6.948 5.002 1.00 93.38 86 LEU A C 1
ATOM 672 O O . LEU A 1 86 ? 9.180 -7.460 5.671 1.00 93.38 86 LEU A O 1
ATOM 676 N N . LEU A 1 87 ? 9.908 -5.787 4.360 1.00 94.88 87 LEU A N 1
ATOM 677 C CA . LEU A 1 87 ? 8.640 -5.060 4.355 1.00 94.88 87 LEU A CA 1
ATOM 678 C C . LEU A 1 87 ? 7.504 -5.924 3.808 1.00 94.88 87 LEU A C 1
ATOM 680 O O . LEU A 1 87 ? 6.458 -6.021 4.442 1.00 94.88 87 LEU A O 1
ATOM 684 N N . HIS A 1 88 ? 7.720 -6.580 2.667 1.00 95.62 88 HIS A N 1
ATOM 685 C CA . HIS A 1 88 ? 6.741 -7.477 2.066 1.00 95.62 88 HIS A CA 1
ATOM 686 C C . HIS A 1 88 ? 6.317 -8.576 3.048 1.00 95.62 88 HIS A C 1
ATOM 688 O O . HIS A 1 88 ? 5.123 -8.796 3.246 1.00 95.62 88 HIS A O 1
ATOM 694 N N . GLN A 1 89 ? 7.280 -9.224 3.710 1.00 95.31 89 GLN A N 1
ATOM 695 C CA . GLN A 1 89 ? 6.995 -10.268 4.695 1.00 95.31 89 GLN A CA 1
ATOM 696 C C . GLN A 1 89 ? 6.158 -9.749 5.867 1.00 95.31 89 GLN A C 1
ATOM 698 O O . GLN A 1 89 ? 5.221 -10.422 6.292 1.00 95.31 89 GLN A O 1
ATOM 703 N N . LEU A 1 90 ? 6.456 -8.551 6.372 1.00 94.88 90 LEU A N 1
ATOM 704 C CA . LEU A 1 90 ? 5.686 -7.974 7.469 1.00 94.88 90 LEU A CA 1
ATOM 705 C C . LEU A 1 90 ? 4.286 -7.518 7.037 1.00 94.88 90 LEU A C 1
ATOM 707 O O . LEU A 1 90 ? 3.328 -7.726 7.778 1.00 94.88 90 LEU A O 1
ATOM 711 N N . LEU A 1 91 ? 4.142 -6.948 5.838 1.00 96.75 91 LEU A N 1
ATOM 712 C CA . LEU A 1 91 ? 2.830 -6.618 5.276 1.00 96.75 91 LEU A CA 1
ATOM 713 C C . LEU A 1 91 ? 1.977 -7.883 5.114 1.00 96.75 91 LEU A C 1
ATOM 715 O O . LEU A 1 91 ? 0.789 -7.866 5.433 1.00 96.75 91 LEU A O 1
ATOM 719 N N . GLU A 1 92 ? 2.570 -9.000 4.680 1.00 96.62 92 GLU A N 1
ATOM 720 C CA . GLU A 1 92 ? 1.851 -10.277 4.628 1.00 96.62 92 GLU A CA 1
ATOM 721 C C . GLU A 1 92 ? 1.461 -10.790 6.012 1.00 96.62 92 GLU A C 1
ATOM 723 O O . GLU A 1 92 ? 0.410 -11.415 6.149 1.00 96.62 92 GLU A O 1
ATOM 728 N N . CYS A 1 93 ? 2.259 -10.522 7.049 1.00 94.94 93 CYS A N 1
ATOM 729 C CA . CYS A 1 93 ? 1.854 -10.813 8.422 1.00 94.94 93 CYS A CA 1
ATOM 730 C C . CYS A 1 93 ? 0.618 -9.997 8.815 1.00 94.94 93 CYS A C 1
ATOM 732 O O . CYS A 1 93 ? -0.333 -10.583 9.327 1.00 94.94 93 CYS A O 1
ATOM 734 N N . ILE A 1 94 ? 0.580 -8.693 8.524 1.00 94.69 94 ILE A N 1
ATOM 735 C CA . ILE A 1 94 ? -0.604 -7.860 8.796 1.00 94.69 94 ILE A CA 1
ATOM 736 C C . ILE A 1 94 ? -1.839 -8.412 8.099 1.00 94.69 94 ILE A C 1
ATOM 738 O O . ILE A 1 94 ? -2.872 -8.580 8.743 1.00 94.69 94 ILE A O 1
ATOM 742 N N . LEU A 1 95 ? -1.725 -8.727 6.807 1.00 94.75 95 LEU A N 1
ATOM 743 C CA . LEU A 1 95 ? -2.848 -9.246 6.034 1.00 94.75 95 LEU A CA 1
ATOM 744 C C . LEU A 1 95 ? -3.304 -10.617 6.550 1.00 94.75 95 LEU A C 1
ATOM 746 O O . LEU A 1 95 ? -4.495 -10.864 6.695 1.00 94.75 95 LEU A O 1
ATOM 750 N N . ARG A 1 96 ? -2.366 -11.523 6.845 1.00 94.88 96 ARG A N 1
ATOM 751 C CA . ARG A 1 96 ? -2.669 -12.891 7.297 1.00 94.88 96 ARG A CA 1
ATOM 752 C C . ARG A 1 96 ? -3.283 -12.932 8.692 1.00 94.88 96 ARG A C 1
ATOM 754 O O . ARG A 1 96 ? -4.096 -13.813 8.968 1.00 94.88 96 ARG A O 1
ATOM 761 N N . HIS A 1 97 ? -2.841 -12.039 9.569 1.00 92.31 97 HIS A N 1
ATOM 762 C CA . HIS A 1 97 ? -3.314 -11.953 10.946 1.00 92.31 97 HIS A CA 1
ATOM 763 C C . HIS A 1 97 ? -4.471 -10.969 11.120 1.00 92.31 97 HIS A C 1
ATOM 765 O O . HIS A 1 97 ? -4.966 -10.843 12.234 1.00 92.31 97 HIS A O 1
ATOM 771 N N . ASP A 1 98 ? -4.926 -10.341 10.031 1.00 91.25 98 ASP A N 1
ATOM 772 C CA . ASP A 1 98 ? -6.058 -9.415 10.024 1.00 91.25 98 ASP A CA 1
ATOM 773 C C . ASP A 1 98 ? -5.853 -8.252 11.020 1.00 91.25 98 ASP A C 1
ATOM 775 O O . ASP A 1 98 ? -6.766 -7.825 11.726 1.00 91.25 98 ASP A O 1
ATOM 779 N N . ILE A 1 99 ? -4.605 -7.765 11.112 1.00 92.06 99 ILE A N 1
ATOM 780 C CA . ILE A 1 99 ? -4.202 -6.725 12.079 1.00 92.06 99 ILE A CA 1
ATOM 781 C C . ILE A 1 99 ? -4.812 -5.372 11.689 1.00 92.06 99 ILE A C 1
ATOM 783 O O . ILE A 1 99 ? -5.203 -4.590 12.552 1.00 92.06 99 ILE A O 1
ATOM 787 N N . TYR A 1 100 ? -4.922 -5.095 10.387 1.00 93.44 100 TYR A N 1
ATOM 788 C CA . TYR A 1 100 ? -5.512 -3.861 9.879 1.00 93.44 100 TYR A CA 1
ATOM 789 C C . TYR A 1 100 ? -7.011 -4.035 9.618 1.00 93.44 100 TYR A C 1
ATOM 791 O O . TYR A 1 100 ? -7.412 -4.652 8.634 1.00 93.44 100 TYR A O 1
ATOM 799 N N . GLN A 1 101 ? -7.833 -3.442 10.482 1.00 92.19 101 GLN A N 1
ATOM 800 C CA . GLN A 1 101 ? -9.291 -3.432 10.357 1.00 92.19 101 GLN A CA 1
ATOM 801 C C . GLN A 1 101 ? -9.766 -2.090 9.795 1.00 92.19 101 GLN A C 1
ATOM 803 O O . GLN A 1 101 ? -9.755 -1.081 10.498 1.00 92.19 101 GLN A O 1
ATOM 808 N N . ILE A 1 102 ? -10.216 -2.074 8.536 1.00 91.25 102 ILE A N 1
ATOM 809 C CA . ILE A 1 102 ? -10.616 -0.840 7.831 1.00 91.25 102 ILE A CA 1
ATOM 810 C C . ILE A 1 102 ? -11.721 -0.093 8.589 1.00 91.25 102 ILE A C 1
ATOM 812 O O . ILE A 1 102 ? -11.647 1.124 8.749 1.00 91.25 102 ILE A O 1
ATOM 816 N N . SER A 1 103 ? -12.739 -0.813 9.067 1.00 90.50 103 SER A N 1
ATOM 817 C CA . SER A 1 103 ? -13.873 -0.211 9.776 1.00 90.50 103 SER A CA 1
ATOM 818 C C . SER A 1 103 ? -13.427 0.462 11.075 1.00 90.50 103 SER A C 1
ATOM 820 O O . SER A 1 103 ? -13.743 1.632 11.289 1.00 90.50 103 SER A O 1
ATOM 822 N N . ASP A 1 104 ? -12.639 -0.237 11.894 1.00 89.31 104 ASP A N 1
ATOM 823 C CA . ASP A 1 104 ? -12.137 0.286 13.170 1.00 89.31 104 ASP A CA 1
ATOM 824 C C . ASP A 1 104 ? -11.207 1.485 12.954 1.00 89.31 104 ASP A C 1
ATOM 826 O O . ASP A 1 104 ? -11.317 2.495 13.646 1.00 89.31 104 ASP A O 1
ATOM 830 N N . ASP A 1 105 ? -10.320 1.408 11.960 1.00 92.69 105 ASP A N 1
ATOM 831 C CA . ASP A 1 105 ? -9.420 2.509 11.617 1.00 92.69 105 ASP A CA 1
ATOM 832 C C . ASP A 1 105 ? -10.196 3.733 11.119 1.00 92.69 105 ASP A C 1
ATOM 834 O O . ASP A 1 105 ? -9.906 4.856 11.528 1.00 92.69 105 ASP A O 1
ATOM 838 N N . SER A 1 106 ? -11.236 3.533 10.303 1.00 89.75 106 SER A N 1
ATOM 839 C CA . SER A 1 106 ? -12.065 4.637 9.809 1.00 89.75 106 SER A CA 1
ATOM 840 C C . SER A 1 106 ? -12.769 5.396 10.938 1.00 89.75 106 SER A C 1
ATOM 842 O O . SER A 1 106 ? -12.821 6.626 10.908 1.00 89.75 106 SER A O 1
ATOM 844 N N . LEU A 1 107 ? -13.233 4.681 11.969 1.00 88.56 107 LEU A N 1
ATOM 845 C CA . LEU A 1 107 ? -13.847 5.271 13.161 1.00 88.56 107 LEU A CA 1
ATOM 846 C C . LEU A 1 107 ? -12.821 6.004 14.037 1.00 88.56 107 LEU A C 1
ATOM 848 O O . LEU A 1 107 ? -13.171 6.974 14.706 1.00 88.56 107 LEU A O 1
ATOM 852 N N . ASN A 1 108 ? -11.554 5.592 13.976 1.00 86.88 108 ASN A N 1
ATOM 853 C CA . ASN A 1 108 ? -10.446 6.160 14.743 1.00 86.88 108 ASN A CA 1
ATOM 854 C C . ASN A 1 108 ? -9.615 7.184 13.946 1.00 86.88 108 ASN A C 1
ATOM 856 O O . ASN A 1 108 ? -8.447 7.416 14.253 1.00 86.88 108 ASN A O 1
ATOM 860 N N . GLY A 1 109 ? -10.198 7.811 12.920 1.00 88.50 109 GLY A N 1
ATOM 861 C CA . GLY A 1 109 ? -9.549 8.898 12.179 1.00 88.50 109 GLY A CA 1
ATOM 862 C C . GLY A 1 109 ? -8.569 8.451 11.091 1.00 88.50 109 GLY A C 1
ATOM 863 O O . GLY A 1 109 ? -7.803 9.273 10.595 1.00 88.50 109 GLY A O 1
ATOM 864 N N . SER A 1 110 ? -8.609 7.181 10.676 1.00 91.50 110 SER A N 1
ATOM 865 C CA . SER A 1 110 ? -7.828 6.636 9.551 1.00 91.50 110 SER A CA 1
ATOM 866 C C . SER A 1 110 ? -6.308 6.785 9.724 1.00 91.50 110 SER A C 1
ATOM 868 O O . SER A 1 110 ? -5.577 7.119 8.780 1.00 91.50 110 SER A O 1
ATOM 870 N N . VAL A 1 111 ? -5.822 6.579 10.951 1.00 91.50 111 VAL A N 1
ATOM 871 C CA . VAL A 1 111 ? -4.402 6.721 11.302 1.00 91.50 111 VAL A CA 1
ATOM 872 C C . VAL A 1 111 ? -3.574 5.620 10.640 1.00 91.50 111 VAL A C 1
ATOM 874 O O . VAL A 1 111 ? -2.530 5.911 10.050 1.00 91.50 111 VAL A O 1
ATOM 877 N N . GLN A 1 112 ? -4.050 4.371 10.665 1.00 94.12 112 GLN A N 1
ATOM 878 C CA . GLN A 1 112 ? -3.350 3.242 10.045 1.00 94.12 112 GLN A CA 1
ATOM 879 C C . GLN A 1 112 ? -3.376 3.364 8.519 1.00 94.12 112 GLN A C 1
ATOM 881 O O . GLN A 1 112 ? -2.352 3.172 7.862 1.00 94.12 112 GLN A O 1
ATOM 886 N N . PHE A 1 113 ? -4.509 3.779 7.944 1.00 95.12 113 PHE A N 1
ATOM 887 C CA . PHE A 1 113 ? -4.612 4.089 6.519 1.00 95.12 113 PHE A CA 1
ATOM 888 C C . PHE A 1 113 ? -3.597 5.157 6.090 1.00 95.12 113 PHE A C 1
ATOM 890 O O . PHE A 1 113 ? -2.878 4.969 5.109 1.00 95.12 113 PHE A O 1
ATOM 897 N N . SER A 1 114 ? -3.485 6.253 6.846 1.00 94.50 114 SER A N 1
ATOM 898 C CA . SER A 1 114 ? -2.514 7.323 6.571 1.00 94.50 114 SER A CA 1
ATOM 899 C C . SER A 1 114 ? -1.071 6.822 6.654 1.00 94.50 114 SER A C 1
ATOM 901 O O . SER A 1 114 ? -0.232 7.189 5.832 1.00 94.50 114 SER A O 1
ATOM 903 N N . TRP A 1 115 ? -0.784 5.928 7.600 1.00 94.19 115 TRP A N 1
ATOM 904 C CA . TRP A 1 115 ? 0.516 5.276 7.703 1.00 94.19 115 TRP A CA 1
ATOM 905 C C . TRP A 1 115 ? 0.826 4.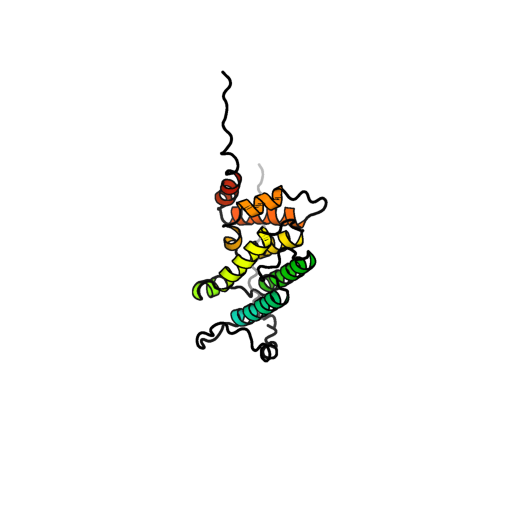411 6.470 1.00 94.19 115 TRP A C 1
ATOM 907 O O . TRP A 1 115 ? 1.907 4.521 5.890 1.00 94.19 115 TRP A O 1
ATOM 917 N N . PHE A 1 116 ? -0.134 3.606 6.003 1.00 96.38 116 PHE A N 1
ATOM 918 C CA . PHE A 1 116 ? 0.037 2.804 4.789 1.00 96.38 116 PHE A CA 1
ATOM 919 C C . PHE A 1 116 ? 0.190 3.658 3.529 1.00 96.38 116 PHE A C 1
ATOM 921 O O . PHE A 1 116 ? 0.954 3.281 2.640 1.00 96.38 116 PHE A O 1
ATOM 928 N N . LYS A 1 117 ? -0.470 4.820 3.449 1.00 95.06 117 LYS A N 1
ATOM 929 C CA . LYS A 1 117 ? -0.244 5.769 2.349 1.00 95.06 117 LYS A CA 1
ATOM 930 C C . LYS A 1 117 ? 1.218 6.202 2.265 1.00 95.06 117 LYS A C 1
ATOM 932 O O . LYS A 1 117 ? 1.783 6.167 1.178 1.00 95.06 117 LYS A O 1
ATOM 937 N N . ASN A 1 118 ? 1.855 6.506 3.397 1.00 93.31 118 ASN A N 1
ATOM 938 C CA . ASN A 1 118 ? 3.279 6.857 3.414 1.00 93.31 118 ASN A CA 1
ATOM 939 C C . ASN A 1 118 ? 4.153 5.707 2.886 1.00 93.31 118 ASN A C 1
ATOM 941 O O . ASN A 1 118 ? 5.125 5.941 2.172 1.00 93.31 118 ASN A O 1
ATOM 945 N N . ILE A 1 119 ? 3.797 4.452 3.185 1.00 94.06 119 ILE A N 1
ATOM 946 C CA . ILE A 1 119 ? 4.489 3.287 2.615 1.00 94.06 119 ILE A CA 1
ATOM 947 C C . ILE A 1 119 ? 4.308 3.220 1.095 1.00 94.06 119 ILE A C 1
ATOM 949 O O . ILE A 1 119 ? 5.287 2.992 0.386 1.00 94.06 119 ILE A O 1
ATOM 953 N N . VAL A 1 120 ? 3.092 3.434 0.579 1.00 96.06 120 VAL A N 1
ATOM 954 C CA . VAL A 1 120 ? 2.849 3.491 -0.874 1.00 96.06 120 VAL A CA 1
ATOM 955 C C . VAL A 1 120 ? 3.713 4.574 -1.516 1.00 96.06 120 VAL A C 1
ATOM 957 O O . VAL A 1 120 ? 4.374 4.294 -2.513 1.00 96.06 120 VAL A O 1
ATOM 960 N N . GLU A 1 121 ? 3.767 5.770 -0.928 1.00 93.56 121 GLU A N 1
ATOM 961 C CA . GLU A 1 121 ? 4.584 6.883 -1.422 1.00 93.56 121 GLU A CA 1
ATOM 962 C C . GLU A 1 121 ? 6.074 6.523 -1.505 1.00 93.56 121 GLU A C 1
ATOM 964 O O . GLU A 1 121 ? 6.708 6.773 -2.531 1.00 93.56 121 GLU A O 1
ATOM 969 N N . VAL A 1 122 ? 6.626 5.865 -0.480 1.00 91.19 122 VAL A N 1
ATOM 970 C CA . VAL A 1 122 ? 8.019 5.381 -0.492 1.00 91.19 122 VAL A CA 1
ATOM 971 C C . VAL A 1 122 ? 8.243 4.350 -1.606 1.00 91.19 122 VAL A C 1
ATOM 973 O O . VAL A 1 122 ? 9.239 4.416 -2.329 1.00 91.19 122 VAL A O 1
ATOM 976 N N . LEU A 1 123 ? 7.313 3.407 -1.783 1.00 93.12 123 LEU A N 1
ATOM 977 C CA . LEU A 1 123 ? 7.425 2.355 -2.797 1.00 93.12 123 LEU A CA 1
ATOM 978 C C . LEU A 1 123 ? 7.391 2.926 -4.221 1.00 93.12 123 LEU A C 1
ATOM 980 O O . LEU A 1 123 ? 8.225 2.549 -5.044 1.00 93.12 123 LEU A O 1
ATOM 984 N N . ILE A 1 124 ? 6.474 3.853 -4.515 1.00 92.94 124 ILE A N 1
ATOM 985 C CA . ILE A 1 124 ? 6.340 4.428 -5.865 1.00 92.94 124 ILE A CA 1
ATOM 986 C C . ILE A 1 124 ? 7.460 5.415 -6.217 1.00 92.94 124 ILE A C 1
ATOM 988 O O . ILE A 1 124 ? 7.720 5.648 -7.394 1.00 92.94 124 ILE A O 1
ATOM 992 N N . GLN A 1 125 ? 8.139 5.983 -5.217 1.00 90.31 125 GLN A N 1
ATOM 993 C CA . GLN A 1 125 ? 9.306 6.852 -5.408 1.00 90.31 125 GLN A CA 1
ATOM 994 C C . GLN A 1 125 ? 10.615 6.071 -5.617 1.00 90.31 125 GLN A C 1
ATOM 996 O O . GLN A 1 125 ? 11.666 6.679 -5.818 1.00 90.31 125 GLN A O 1
ATOM 1001 N N . THR A 1 126 ? 10.579 4.735 -5.581 1.00 87.31 126 THR A N 1
ATOM 1002 C CA . THR A 1 126 ? 11.766 3.902 -5.806 1.00 87.31 126 THR A CA 1
ATOM 1003 C C . THR A 1 126 ? 12.213 3.990 -7.269 1.00 87.31 126 THR A C 1
ATOM 1005 O O . THR A 1 126 ? 11.478 3.583 -8.166 1.00 87.31 126 THR A O 1
ATOM 1008 N N . GLU A 1 127 ? 13.435 4.482 -7.514 1.00 82.06 127 GLU A N 1
ATOM 1009 C CA . GLU A 1 127 ? 13.962 4.721 -8.872 1.00 82.06 127 GLU A CA 1
ATOM 1010 C C . GLU A 1 127 ? 14.040 3.445 -9.724 1.00 82.06 127 GLU A C 1
ATOM 1012 O O . GLU A 1 127 ? 13.695 3.456 -10.906 1.00 82.06 127 GLU A O 1
ATOM 1017 N N . VAL A 1 128 ? 14.477 2.337 -9.118 1.00 85.62 128 VAL A N 1
ATOM 1018 C CA . VAL A 1 128 ? 14.599 1.030 -9.777 1.00 85.62 128 VAL A CA 1
ATOM 1019 C C . VAL A 1 128 ? 13.782 0.003 -8.988 1.00 85.62 128 VAL A C 1
ATOM 1021 O O . VAL A 1 128 ? 14.303 -0.607 -8.049 1.00 85.62 128 VAL A O 1
ATOM 1024 N N . PRO A 1 129 ? 12.488 -0.183 -9.311 1.00 87.81 129 PRO A N 1
ATOM 1025 C CA . PRO A 1 129 ? 11.640 -1.109 -8.574 1.00 87.81 129 PRO A CA 1
ATOM 1026 C C . PRO A 1 129 ? 12.080 -2.560 -8.810 1.00 87.81 129 PRO A C 1
ATOM 1028 O O . PRO A 1 129 ? 12.194 -3.023 -9.945 1.00 87.81 129 PRO A O 1
ATOM 1031 N N . CYS A 1 130 ? 12.307 -3.286 -7.715 1.00 88.38 130 CYS A N 1
ATOM 1032 C CA . CYS A 1 130 ? 12.548 -4.730 -7.721 1.00 88.38 130 CYS A CA 1
ATOM 1033 C C . CYS A 1 130 ? 11.246 -5.511 -7.468 1.00 88.38 130 CYS A C 1
ATOM 1035 O O . CYS A 1 130 ? 10.235 -4.929 -7.073 1.00 88.38 130 CYS A O 1
ATOM 1037 N N . ASP A 1 131 ? 11.263 -6.838 -7.634 1.00 91.62 131 ASP A N 1
ATOM 1038 C CA . ASP A 1 131 ? 10.076 -7.688 -7.433 1.00 91.62 131 ASP A CA 1
ATOM 1039 C C . ASP A 1 131 ? 9.419 -7.502 -6.058 1.00 91.62 131 ASP A C 1
ATOM 1041 O O . ASP A 1 131 ? 8.192 -7.469 -5.960 1.00 91.62 131 ASP A O 1
ATOM 1045 N N . ALA A 1 132 ? 10.217 -7.292 -5.007 1.00 92.25 132 ALA A N 1
ATOM 1046 C CA . ALA A 1 132 ? 9.709 -7.057 -3.659 1.00 92.25 132 ALA A CA 1
ATOM 1047 C C . ALA A 1 132 ? 8.849 -5.782 -3.551 1.00 92.25 132 ALA A C 1
ATOM 1049 O O . ALA A 1 132 ? 7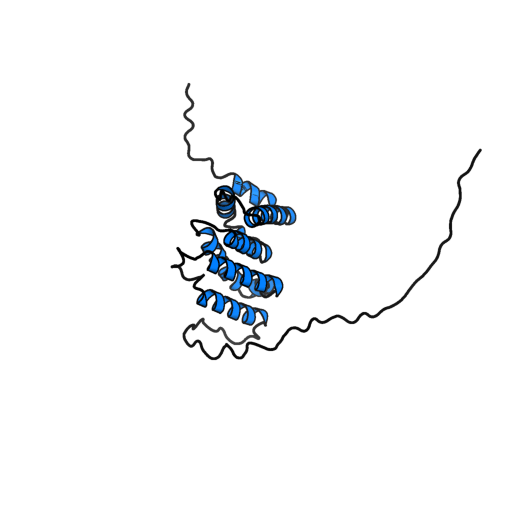.896 -5.753 -2.775 1.00 92.25 132 ALA A O 1
ATOM 1050 N N . VAL A 1 133 ? 9.127 -4.748 -4.357 1.00 93.88 133 VAL A N 1
ATOM 1051 C CA . VAL A 1 133 ? 8.306 -3.524 -4.409 1.00 93.88 133 VAL A CA 1
ATOM 1052 C C . VAL A 1 133 ? 6.923 -3.846 -4.975 1.00 93.88 133 VAL A C 1
ATOM 1054 O O . VAL A 1 133 ? 5.911 -3.471 -4.384 1.00 93.88 133 VAL A O 1
ATOM 1057 N N . PHE A 1 134 ? 6.858 -4.603 -6.075 1.00 95.12 134 PHE A N 1
ATOM 1058 C CA . PHE A 1 134 ? 5.581 -5.021 -6.663 1.00 95.12 134 PHE A CA 1
ATOM 1059 C C . PHE A 1 134 ? 4.802 -5.963 -5.743 1.00 95.12 134 PHE A C 1
ATOM 1061 O O . PHE A 1 134 ? 3.581 -5.850 -5.644 1.00 95.12 134 PHE A O 1
ATOM 1068 N N . GLN A 1 135 ? 5.498 -6.845 -5.024 1.00 95.69 135 GLN A N 1
ATOM 1069 C CA . GLN A 1 135 ? 4.887 -7.685 -3.998 1.00 95.69 135 GLN A CA 1
ATOM 1070 C C . GLN A 1 135 ? 4.273 -6.837 -2.878 1.00 95.69 135 GLN A C 1
ATOM 1072 O O . GLN A 1 135 ? 3.098 -7.023 -2.571 1.00 95.69 135 GLN A O 1
ATOM 1077 N N . CYS A 1 136 ? 5.005 -5.855 -2.334 1.00 96.94 136 CYS A N 1
ATOM 1078 C CA . CYS A 1 136 ? 4.478 -4.932 -1.322 1.00 96.94 136 CYS A CA 1
ATOM 1079 C C . CYS A 1 136 ? 3.204 -4.224 -1.802 1.00 96.94 136 CYS A C 1
ATOM 1081 O O . CYS A 1 136 ? 2.195 -4.231 -1.099 1.00 96.94 136 CYS A O 1
ATOM 1083 N N . LEU A 1 137 ? 3.225 -3.659 -3.015 1.00 97.62 137 LEU A N 1
ATOM 1084 C CA . LEU A 1 137 ? 2.055 -3.014 -3.621 1.00 97.62 137 LEU A CA 1
ATOM 1085 C C . LEU A 1 137 ? 0.873 -3.987 -3.772 1.00 97.62 137 LEU A C 1
ATOM 1087 O O . LEU A 1 137 ? -0.272 -3.598 -3.557 1.00 97.62 137 LEU A O 1
ATOM 1091 N N . GLY A 1 138 ? 1.140 -5.259 -4.078 1.00 97.62 138 GLY A N 1
ATOM 1092 C CA . GLY A 1 138 ? 0.124 -6.311 -4.143 1.00 97.62 138 GLY A CA 1
ATOM 1093 C C . GLY A 1 138 ? -0.514 -6.629 -2.789 1.00 97.62 138 GLY A C 1
ATOM 1094 O O . GLY A 1 138 ? -1.730 -6.817 -2.715 1.00 97.62 138 GLY A O 1
ATOM 1095 N N . VAL A 1 139 ? 0.267 -6.651 -1.703 1.00 98.12 139 VAL A N 1
ATOM 1096 C CA . VAL A 1 139 ? -0.292 -6.795 -0.348 1.00 98.12 139 VAL A CA 1
ATOM 1097 C C . VAL A 1 139 ? -1.118 -5.568 0.027 1.00 98.12 139 VAL A C 1
ATOM 1099 O O . VAL A 1 139 ? -2.239 -5.718 0.499 1.00 98.12 139 VAL A O 1
ATOM 1102 N N . LEU A 1 140 ? -0.607 -4.360 -0.234 1.00 98.19 140 LEU A N 1
ATOM 1103 C CA . LEU A 1 140 ? -1.299 -3.101 0.071 1.00 98.19 140 LEU A CA 1
ATOM 1104 C C . LEU A 1 140 ? -2.635 -2.992 -0.675 1.00 98.19 140 LEU A C 1
ATOM 1106 O O . LEU A 1 140 ? -3.636 -2.611 -0.076 1.00 98.19 140 LEU A O 1
ATOM 1110 N N . LEU A 1 141 ? -2.689 -3.425 -1.939 1.00 97.81 141 LEU A N 1
ATOM 1111 C CA . LEU A 1 141 ? -3.933 -3.529 -2.707 1.00 97.81 141 LEU A CA 1
ATOM 1112 C C . LEU A 1 141 ? -4.960 -4.455 -2.037 1.00 97.81 141 LEU A C 1
ATOM 1114 O O . LEU A 1 141 ? -6.151 -4.146 -2.035 1.00 97.81 141 LEU A O 1
ATOM 1118 N N . ARG A 1 142 ? -4.510 -5.592 -1.487 1.00 96.75 142 ARG A N 1
ATOM 1119 C CA . ARG A 1 142 ? -5.373 -6.558 -0.783 1.00 96.75 142 ARG A CA 1
ATOM 1120 C C . ARG A 1 142 ? -5.802 -6.068 0.596 1.00 96.75 142 ARG A C 1
ATOM 1122 O O . ARG A 1 142 ? -6.914 -6.380 1.002 1.00 96.75 142 ARG A O 1
ATOM 1129 N N . LEU A 1 143 ? -4.944 -5.317 1.286 1.00 96.44 143 LEU A N 1
ATOM 1130 C CA . LEU A 1 143 ? -5.272 -4.681 2.560 1.00 96.44 143 LEU A CA 1
ATOM 1131 C C . LEU A 1 143 ? -6.360 -3.630 2.369 1.00 96.44 143 LEU A C 1
ATOM 1133 O O . LEU A 1 143 ? -7.369 -3.664 3.062 1.00 96.44 143 LEU A O 1
ATOM 1137 N N . ASN A 1 144 ? -6.169 -2.710 1.422 1.00 96.19 144 ASN A N 1
ATOM 1138 C CA . ASN A 1 144 ? -7.176 -1.726 1.054 1.00 96.19 144 ASN A CA 1
ATOM 1139 C C . ASN A 1 144 ? -6.867 -1.130 -0.326 1.00 96.19 144 ASN A C 1
ATOM 1141 O O . ASN A 1 144 ? -5.889 -0.407 -0.509 1.00 96.19 144 ASN A O 1
ATOM 1145 N N . HIS A 1 145 ? -7.745 -1.383 -1.296 1.00 95.06 145 HIS A N 1
ATOM 1146 C CA . HIS A 1 145 ? -7.582 -0.901 -2.669 1.00 95.06 145 HIS A CA 1
ATOM 1147 C C . HIS A 1 145 ? -7.487 0.628 -2.786 1.00 95.06 145 HIS A C 1
ATOM 1149 O O . HIS A 1 145 ? -6.790 1.130 -3.670 1.00 95.06 145 HIS A O 1
ATOM 1155 N N . SER A 1 146 ? -8.119 1.372 -1.873 1.00 95.75 146 SER A N 1
ATOM 1156 C CA . SER A 1 146 ? -8.075 2.836 -1.853 1.00 95.75 146 SER A CA 1
ATOM 1157 C C . SER A 1 146 ? -6.678 3.394 -1.553 1.00 95.75 146 SER A C 1
ATOM 1159 O O . SER A 1 146 ? -6.446 4.578 -1.779 1.00 95.75 146 SER A O 1
ATOM 1161 N N . LEU A 1 147 ? -5.732 2.569 -1.083 1.00 97.31 147 LEU A N 1
ATOM 1162 C CA . LEU A 1 147 ? -4.331 2.968 -0.901 1.00 97.31 147 LEU A CA 1
ATOM 1163 C C . LEU A 1 147 ? -3.625 3.236 -2.236 1.00 97.31 147 LEU A C 1
ATOM 1165 O O . LEU A 1 147 ? -2.815 4.154 -2.329 1.00 97.31 147 LEU A O 1
ATOM 1169 N N . LEU A 1 148 ? -3.919 2.436 -3.266 1.00 96.00 148 LEU A N 1
ATOM 1170 C CA . LEU A 1 148 ? -3.277 2.553 -4.579 1.00 96.00 148 LEU A CA 1
ATOM 1171 C C . LEU A 1 148 ? -4.062 3.452 -5.535 1.00 96.00 148 LEU A C 1
ATOM 1173 O O . LEU A 1 148 ? -3.478 3.959 -6.490 1.00 96.00 148 LEU A O 1
ATOM 1177 N N . GLU A 1 149 ? -5.356 3.661 -5.287 1.00 94.31 149 GLU A N 1
ATOM 1178 C CA . GLU A 1 149 ? -6.241 4.432 -6.165 1.00 94.31 149 GLU A CA 1
ATOM 1179 C C . GLU A 1 149 ? -5.686 5.818 -6.562 1.00 94.31 149 GLU A C 1
ATOM 1181 O O . GLU A 1 149 ? -5.688 6.121 -7.757 1.00 94.31 149 GLU A O 1
ATOM 1186 N N . PRO A 1 150 ? -5.125 6.634 -5.642 1.00 94.06 150 PRO A N 1
ATOM 1187 C CA . PRO A 1 150 ? -4.571 7.947 -5.989 1.00 94.06 150 PRO A CA 1
ATOM 1188 C C . PRO A 1 150 ? -3.291 7.888 -6.834 1.00 94.06 150 PRO A C 1
ATOM 1190 O O . PRO A 1 150 ? -2.855 8.906 -7.362 1.00 94.06 150 PRO A O 1
ATOM 1193 N N . HIS A 1 151 ? -2.662 6.716 -6.931 1.00 94.56 151 HIS A N 1
ATOM 1194 C CA . HIS A 1 151 ? -1.350 6.518 -7.546 1.00 94.56 151 HIS A CA 1
ATOM 1195 C C . HIS A 1 151 ? -1.394 5.535 -8.722 1.00 94.56 151 HIS A C 1
ATOM 1197 O O . HIS A 1 151 ? -0.341 5.078 -9.171 1.00 94.56 151 HIS A O 1
ATOM 1203 N N . LEU A 1 152 ? -2.586 5.193 -9.231 1.00 93.31 152 LEU A N 1
ATOM 1204 C CA . LEU A 1 152 ? -2.748 4.184 -10.282 1.00 93.31 152 LEU A CA 1
ATOM 1205 C C . LEU A 1 152 ? -1.932 4.499 -11.536 1.00 93.31 152 LEU A C 1
ATOM 1207 O O . LEU A 1 152 ? -1.296 3.591 -12.065 1.00 93.31 152 LEU A O 1
ATOM 1211 N N . GLU A 1 153 ? -1.896 5.758 -11.978 1.00 91.75 153 GLU A N 1
ATOM 1212 C CA . GLU A 1 153 ? -1.094 6.187 -13.132 1.00 91.75 153 GLU A CA 1
ATOM 1213 C C . GLU A 1 153 ? 0.407 5.927 -12.913 1.00 91.75 153 GLU A C 1
ATOM 1215 O O . GLU A 1 153 ? 1.081 5.341 -13.766 1.00 91.75 153 GLU A O 1
ATOM 1220 N N . THR A 1 154 ? 0.934 6.294 -11.740 1.00 92.69 154 THR A N 1
ATOM 1221 C CA . THR A 1 154 ? 2.339 6.060 -11.377 1.00 92.69 154 THR A CA 1
ATOM 1222 C C . THR A 1 154 ? 2.648 4.569 -11.302 1.00 92.69 154 THR A C 1
ATOM 1224 O O . THR A 1 154 ? 3.631 4.114 -11.886 1.00 92.69 154 THR A O 1
ATOM 1227 N N . VAL A 1 155 ? 1.792 3.788 -10.637 1.00 93.62 155 VAL A N 1
ATOM 1228 C CA . VAL A 1 155 ? 1.954 2.332 -10.501 1.00 93.62 155 VAL A CA 1
ATOM 1229 C C . VAL A 1 155 ? 1.929 1.654 -11.874 1.00 93.62 155 VAL A C 1
ATOM 1231 O O . VAL A 1 155 ? 2.786 0.814 -12.155 1.00 93.62 155 VAL A O 1
ATOM 1234 N N . TRP A 1 156 ? 1.017 2.049 -12.767 1.00 90.44 156 TRP A N 1
ATOM 1235 C CA . TRP A 1 156 ? 0.998 1.573 -14.153 1.00 90.44 156 TRP A CA 1
ATOM 1236 C C . TRP A 1 156 ? 2.262 1.963 -14.905 1.00 90.44 156 TRP A C 1
ATOM 1238 O O . TRP A 1 156 ? 2.907 1.124 -15.528 1.00 90.44 156 TRP A O 1
ATOM 1248 N N . THR A 1 157 ? 2.688 3.214 -14.798 1.00 89.31 157 THR A N 1
ATOM 1249 C CA . THR A 1 157 ? 3.919 3.674 -15.441 1.00 89.31 157 THR A CA 1
ATOM 1250 C C . THR A 1 157 ? 5.128 2.849 -14.987 1.00 89.31 157 THR A C 1
ATOM 1252 O O . THR A 1 157 ? 5.937 2.437 -15.821 1.00 89.31 157 THR A O 1
ATOM 1255 N N . MET A 1 158 ? 5.235 2.535 -13.692 1.00 90.44 158 MET A N 1
ATOM 1256 C CA . MET A 1 158 ? 6.276 1.652 -13.153 1.00 90.44 158 MET A CA 1
ATOM 1257 C C . MET A 1 158 ? 6.182 0.235 -13.729 1.00 90.44 158 MET A C 1
ATOM 1259 O O . MET A 1 158 ? 7.181 -0.303 -14.211 1.00 90.44 158 MET A O 1
ATOM 1263 N N . LEU A 1 159 ? 4.989 -0.366 -13.725 1.00 90.00 159 LEU A N 1
ATOM 1264 C CA . LEU A 1 159 ? 4.736 -1.710 -14.256 1.00 90.00 159 LEU A CA 1
ATOM 1265 C C . LEU A 1 159 ? 5.112 -1.829 -15.750 1.00 90.00 159 LEU A C 1
ATOM 1267 O O . LEU A 1 159 ? 5.644 -2.861 -16.168 1.00 90.00 159 LEU A O 1
ATOM 1271 N N . TRP A 1 160 ? 4.893 -0.776 -16.546 1.00 85.75 160 TRP A N 1
ATOM 1272 C CA . TRP A 1 160 ? 5.177 -0.764 -17.988 1.00 85.75 160 TRP A CA 1
ATOM 1273 C C . TRP A 1 160 ? 6.641 -0.463 -18.299 1.00 85.75 160 TRP A C 1
ATOM 1275 O O . TRP A 1 160 ? 7.226 -1.099 -19.177 1.00 85.75 160 TRP A O 1
ATOM 1285 N N . LYS A 1 161 ? 7.254 0.485 -17.580 1.00 84.31 161 LYS A N 1
ATOM 1286 C CA . LYS A 1 161 ? 8.664 0.859 -17.782 1.00 84.31 161 LYS A CA 1
ATOM 1287 C C . LYS A 1 161 ? 9.630 -0.228 -17.330 1.00 84.31 161 LYS A C 1
ATOM 1289 O O . LYS A 1 161 ? 10.722 -0.342 -17.887 1.00 84.31 161 LYS A O 1
ATOM 1294 N N . THR A 1 162 ? 9.244 -1.029 -16.340 1.00 80.25 162 THR A N 1
ATOM 1295 C CA . THR A 1 162 ? 10.115 -2.069 -15.792 1.00 80.25 162 THR A CA 1
ATOM 1296 C C . THR A 1 162 ? 10.241 -3.230 -16.775 1.00 80.25 162 THR A C 1
ATOM 1298 O O . THR A 1 162 ? 9.400 -4.129 -16.834 1.00 80.25 162 THR A O 1
ATOM 1301 N N . ARG A 1 163 ? 11.327 -3.222 -17.555 1.00 64.44 163 ARG A N 1
ATOM 1302 C CA . ARG A 1 163 ? 11.733 -4.327 -18.433 1.00 64.44 163 ARG A CA 1
ATOM 1303 C C . ARG A 1 163 ? 12.451 -5.390 -17.601 1.00 64.44 163 ARG A C 1
ATOM 1305 O O . ARG A 1 163 ? 13.673 -5.455 -17.610 1.00 64.44 163 ARG A O 1
ATOM 1312 N N . CYS A 1 164 ? 11.712 -6.183 -16.828 1.00 53.94 164 CYS A N 1
ATOM 1313 C CA . CYS A 1 164 ? 12.316 -7.281 -16.071 1.00 53.94 164 CYS A CA 1
ATOM 1314 C C . CYS A 1 164 ? 12.295 -8.580 -16.888 1.00 53.94 164 CYS A C 1
ATOM 1316 O O . CYS A 1 164 ? 11.271 -8.927 -17.474 1.00 53.94 164 CYS A O 1
ATOM 1318 N N . THR A 1 165 ? 13.418 -9.297 -16.911 1.00 52.69 165 THR A N 1
ATOM 1319 C CA . THR A 1 165 ? 13.619 -10.558 -17.642 1.00 52.69 165 THR A CA 1
ATOM 1320 C C . THR A 1 165 ? 13.117 -11.796 -16.883 1.00 52.69 165 THR A C 1
ATOM 1322 O O . THR A 1 165 ? 13.198 -12.895 -17.424 1.00 52.69 165 THR A O 1
ATOM 1325 N N . THR A 1 166 ? 12.580 -11.642 -15.660 1.00 54.25 166 THR A N 1
ATOM 1326 C CA . THR A 1 166 ? 12.260 -12.771 -14.753 1.00 54.25 166 THR A CA 1
ATOM 1327 C C . THR A 1 166 ? 10.988 -12.640 -13.884 1.00 54.25 166 THR A C 1
ATOM 1329 O O . THR A 1 166 ? 10.715 -13.540 -13.100 1.00 54.25 166 THR A O 1
ATOM 1332 N N . GLY A 1 167 ? 10.208 -11.556 -13.944 1.00 58.75 167 GLY A N 1
ATOM 1333 C CA . GLY A 1 167 ? 9.345 -11.180 -12.803 1.00 58.75 167 GLY A CA 1
ATOM 1334 C C . GLY A 1 167 ? 7.880 -11.655 -12.814 1.00 58.75 167 GLY A C 1
ATOM 1335 O O . GLY A 1 167 ? 7.016 -10.951 -13.348 1.00 58.75 167 GLY A O 1
ATOM 1336 N N . ASP A 1 168 ? 7.572 -12.746 -12.100 1.00 80.12 168 ASP A N 1
ATOM 1337 C CA . ASP A 1 168 ? 6.198 -13.170 -11.747 1.00 80.12 168 ASP A CA 1
ATOM 1338 C C . ASP A 1 168 ? 5.444 -12.105 -10.925 1.00 80.12 168 ASP A C 1
ATOM 1340 O O . ASP A 1 168 ? 4.235 -11.922 -11.082 1.00 80.12 168 ASP A O 1
ATOM 1344 N N . ALA A 1 169 ? 6.145 -11.355 -10.065 1.00 90.38 169 ALA A N 1
ATOM 1345 C CA . ALA A 1 169 ? 5.536 -10.384 -9.151 1.00 90.38 169 ALA A CA 1
ATOM 1346 C C . ALA A 1 169 ? 4.868 -9.207 -9.879 1.00 90.38 169 ALA A C 1
ATOM 1348 O O . ALA A 1 169 ? 3.768 -8.790 -9.519 1.00 90.38 169 ALA A O 1
ATOM 1349 N N . ARG A 1 170 ? 5.506 -8.697 -10.938 1.00 91.00 170 ARG A N 1
ATOM 1350 C CA . ARG A 1 170 ? 4.974 -7.610 -11.772 1.00 91.00 170 ARG A CA 1
ATOM 1351 C C . ARG A 1 170 ? 3.671 -8.025 -12.455 1.00 91.00 170 ARG A C 1
ATOM 1353 O O . ARG A 1 170 ? 2.671 -7.313 -12.383 1.00 91.00 170 ARG A O 1
ATOM 1360 N N . HIS A 1 171 ? 3.679 -9.198 -13.087 1.00 91.19 171 HIS A N 1
ATOM 1361 C CA . HIS A 1 171 ? 2.499 -9.756 -13.746 1.00 91.19 171 HIS A CA 1
ATOM 1362 C C . HIS A 1 171 ? 1.389 -10.081 -12.732 1.00 91.19 171 HIS A C 1
ATOM 1364 O O . HIS A 1 171 ? 0.214 -9.793 -12.968 1.00 91.19 171 HIS A O 1
ATOM 1370 N N . SER A 1 172 ? 1.757 -10.613 -11.565 1.00 93.62 172 SER A N 1
ATOM 1371 C CA . SER A 1 172 ? 0.837 -10.848 -10.450 1.00 93.62 172 SER A CA 1
ATOM 1372 C C . SER A 1 172 ? 0.178 -9.551 -9.959 1.00 93.62 172 SER A C 1
ATOM 1374 O O . SER A 1 172 ? -1.039 -9.510 -9.773 1.00 93.62 172 SER A O 1
ATOM 1376 N N . LEU A 1 173 ? 0.928 -8.449 -9.837 1.00 95.44 173 LEU A N 1
ATOM 1377 C CA . LEU A 1 173 ? 0.356 -7.151 -9.469 1.00 95.44 173 LEU A CA 1
ATOM 1378 C C . LEU A 1 173 ? -0.584 -6.614 -10.556 1.00 95.44 173 LEU A C 1
ATOM 1380 O O . LEU A 1 173 ? -1.686 -6.173 -10.236 1.00 95.44 173 LEU A O 1
ATOM 1384 N N . MET A 1 174 ? -0.193 -6.686 -11.833 1.00 93.88 174 MET A N 1
ATOM 1385 C CA . MET A 1 174 ? -1.047 -6.271 -12.957 1.00 93.88 174 MET A CA 1
ATOM 1386 C C . MET A 1 174 ? -2.383 -7.020 -12.963 1.00 93.88 174 MET A C 1
ATOM 1388 O O . MET A 1 174 ? -3.450 -6.408 -13.013 1.00 93.88 174 MET A O 1
ATOM 1392 N N . THR A 1 175 ? -2.329 -8.349 -12.874 1.00 94.69 175 THR A N 1
ATOM 1393 C CA . THR A 1 175 ? -3.529 -9.196 -12.843 1.00 94.69 175 THR A CA 1
ATOM 1394 C C . THR A 1 175 ? -4.372 -8.933 -11.598 1.00 94.69 175 THR A C 1
ATOM 1396 O O . THR A 1 175 ? -5.597 -8.86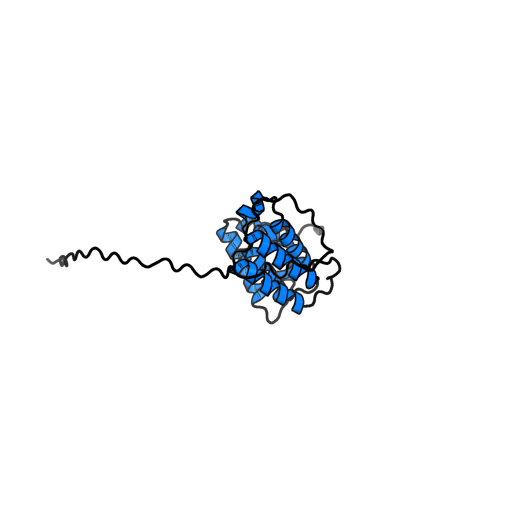7 -11.700 1.00 94.69 175 THR A O 1
ATOM 1399 N N . SER A 1 176 ? -3.741 -8.698 -10.444 1.00 95.94 176 SER A N 1
ATOM 1400 C CA . SER A 1 176 ? -4.432 -8.338 -9.202 1.00 95.94 176 SER A CA 1
ATOM 1401 C C . SER A 1 176 ? -5.135 -6.984 -9.298 1.00 95.94 176 SER A C 1
ATOM 1403 O O . SER A 1 176 ? -6.286 -6.884 -8.886 1.00 95.94 176 SER A O 1
ATOM 1405 N N . LEU A 1 177 ? -4.506 -5.961 -9.888 1.00 95.69 177 LEU A N 1
ATOM 1406 C CA . LEU A 1 177 ? -5.135 -4.657 -10.128 1.00 95.69 177 LEU A CA 1
ATOM 1407 C C . LEU A 1 177 ? -6.373 -4.801 -11.013 1.00 95.69 177 LEU A C 1
ATOM 1409 O O . LEU A 1 177 ? -7.460 -4.377 -10.624 1.00 95.69 177 LEU A O 1
ATOM 1413 N N . ILE A 1 178 ? -6.232 -5.455 -12.168 1.00 94.81 178 ILE A N 1
ATOM 1414 C CA . ILE A 1 178 ? -7.351 -5.669 -13.093 1.00 94.81 178 ILE A CA 1
ATOM 1415 C C . ILE A 1 178 ? -8.474 -6.437 -12.389 1.00 94.81 178 ILE A C 1
ATOM 1417 O O . ILE A 1 178 ? -9.620 -5.996 -12.392 1.00 94.81 178 ILE A O 1
ATOM 1421 N N . SER A 1 179 ? -8.145 -7.550 -11.728 1.00 96.56 179 SER A N 1
ATOM 1422 C CA . SER A 1 179 ? -9.115 -8.386 -11.015 1.00 96.56 179 SER A CA 1
ATOM 1423 C C . SER A 1 179 ? -9.855 -7.609 -9.924 1.00 96.56 179 SER A C 1
ATOM 1425 O O . SER A 1 179 ? -11.083 -7.672 -9.853 1.00 96.56 179 SER A O 1
ATOM 1427 N N . THR A 1 180 ? -9.141 -6.830 -9.108 1.00 96.56 180 THR A N 1
ATOM 1428 C CA . THR A 1 180 ? -9.732 -6.009 -8.044 1.00 96.56 180 THR A CA 1
ATOM 1429 C C . THR A 1 180 ? -10.675 -4.953 -8.615 1.00 96.56 180 THR A C 1
ATOM 1431 O O . THR A 1 180 ? -11.835 -4.898 -8.210 1.00 96.56 180 THR A O 1
ATOM 1434 N N . TYR A 1 181 ? -10.248 -4.163 -9.602 1.00 94.50 181 TYR A N 1
ATOM 1435 C CA . TYR A 1 181 ? -11.085 -3.088 -10.147 1.00 94.50 181 TYR A CA 1
ATOM 1436 C C . TYR A 1 181 ? -12.260 -3.599 -10.991 1.00 94.50 181 TYR A C 1
ATOM 1438 O O . TYR A 1 181 ? -13.324 -2.978 -10.989 1.00 94.50 181 TYR A O 1
ATOM 1446 N N . VAL A 1 182 ? -12.133 -4.762 -11.638 1.00 95.50 182 VAL A N 1
ATOM 1447 C CA . VAL A 1 182 ? -13.269 -5.446 -12.277 1.00 95.50 182 VAL A CA 1
ATOM 1448 C C . VAL A 1 182 ? -14.284 -5.905 -11.227 1.00 95.50 182 VAL A C 1
ATOM 1450 O O . VAL A 1 182 ? -15.474 -5.631 -11.376 1.00 95.50 182 VAL A O 1
ATOM 1453 N N . LYS A 1 183 ? -13.838 -6.539 -10.132 1.00 96.06 183 LYS A N 1
ATOM 1454 C CA . LYS A 1 183 ? -14.725 -6.974 -9.034 1.00 96.06 183 LYS A CA 1
ATOM 1455 C C . LYS A 1 183 ? -15.443 -5.802 -8.366 1.00 96.06 183 LYS A C 1
ATOM 1457 O O . LYS A 1 183 ? -16.620 -5.919 -8.039 1.00 96.06 183 LYS A O 1
ATOM 1462 N N . LEU A 1 184 ? -14.762 -4.666 -8.225 1.00 94.25 184 LEU A N 1
ATOM 1463 C CA . LEU A 1 184 ? -15.343 -3.425 -7.711 1.00 94.25 184 LEU A CA 1
ATOM 1464 C C . LEU A 1 184 ? -16.280 -2.730 -8.713 1.00 94.25 184 LEU A C 1
ATOM 1466 O O . LEU A 1 184 ? -16.925 -1.753 -8.346 1.00 94.25 184 LEU A O 1
ATOM 1470 N N . ARG A 1 185 ? -16.364 -3.204 -9.968 1.00 94.00 185 ARG A N 1
ATOM 1471 C CA . ARG A 1 185 ? -17.056 -2.528 -11.083 1.00 94.00 185 ARG A CA 1
ATOM 1472 C C . ARG A 1 185 ? -16.541 -1.104 -11.320 1.00 94.00 185 ARG A C 1
ATOM 1474 O O . ARG A 1 185 ? -17.271 -0.226 -11.762 1.00 94.00 185 ARG A O 1
ATOM 1481 N N . GLN A 1 186 ? -15.264 -0.888 -11.023 1.00 92.31 186 GLN A N 1
ATOM 1482 C CA . GLN A 1 186 ? -14.553 0.381 -11.158 1.00 92.31 186 GLN A CA 1
ATOM 1483 C C . GLN A 1 186 ? -13.436 0.276 -12.201 1.00 92.31 186 GLN A C 1
ATOM 1485 O O . GLN A 1 186 ? -12.438 0.988 -12.123 1.00 92.31 186 GLN A O 1
ATOM 1490 N N . PHE A 1 187 ? -13.589 -0.613 -13.186 1.00 88.62 187 PHE A N 1
ATOM 1491 C CA . PHE A 1 187 ? -12.601 -0.800 -14.248 1.00 88.62 187 PHE A CA 1
ATOM 1492 C C . PHE A 1 187 ? -12.308 0.502 -15.008 1.00 88.62 187 PHE A C 1
ATOM 1494 O O . PHE A 1 187 ? -11.155 0.772 -15.323 1.00 88.62 187 PHE A O 1
ATOM 1501 N N . GLU A 1 188 ? -13.312 1.364 -15.182 1.00 87.19 188 GLU A N 1
ATOM 1502 C CA . GLU A 1 188 ? -13.148 2.701 -15.768 1.00 87.19 188 GLU A CA 1
ATOM 1503 C C . GLU A 1 188 ? -12.092 3.542 -15.038 1.00 87.19 188 GLU A C 1
ATOM 1505 O O . GLU A 1 188 ? -11.311 4.237 -15.676 1.00 87.19 188 GLU A O 1
ATOM 1510 N N . LYS A 1 189 ? -11.980 3.440 -13.704 1.00 86.31 189 LYS A N 1
ATOM 1511 C CA . LYS A 1 189 ? -10.925 4.149 -12.958 1.00 86.31 189 LYS A CA 1
ATOM 1512 C C . LYS A 1 189 ? -9.535 3.653 -13.345 1.00 86.31 189 LYS A C 1
ATOM 1514 O O . LYS A 1 189 ? -8.598 4.440 -13.393 1.00 86.31 189 LYS A O 1
ATOM 1519 N N . LEU A 1 190 ? -9.390 2.362 -13.633 1.00 85.06 190 LEU A N 1
ATOM 1520 C CA . LEU A 1 190 ? -8.124 1.791 -14.084 1.00 85.06 190 LEU A CA 1
ATOM 1521 C C . LEU A 1 190 ? -7.776 2.276 -15.503 1.00 85.06 190 LEU A C 1
ATOM 1523 O O . LEU A 1 190 ? -6.628 2.621 -15.760 1.00 85.06 190 LEU A O 1
ATOM 1527 N N . VAL A 1 191 ? -8.768 2.342 -16.398 1.00 83.50 191 VAL A N 1
ATOM 1528 C CA . VAL A 1 191 ? -8.588 2.721 -17.812 1.00 83.50 191 VAL A CA 1
ATOM 1529 C C . VAL A 1 191 ? -8.434 4.230 -18.008 1.00 83.50 191 VAL A C 1
ATOM 1531 O O . VAL A 1 191 ? -7.607 4.652 -18.807 1.00 83.50 191 VAL A O 1
ATOM 1534 N N . CYS A 1 192 ? -9.153 5.074 -17.270 1.00 81.94 192 CYS A N 1
ATOM 1535 C CA . CYS A 1 192 ? -8.997 6.529 -17.372 1.00 81.94 192 CYS A CA 1
ATOM 1536 C C . CYS A 1 192 ? -7.580 6.983 -16.988 1.00 81.94 192 CYS A C 1
ATOM 1538 O O . CYS A 1 192 ? -7.040 7.894 -17.609 1.00 81.94 192 CYS A O 1
ATOM 1540 N N . ASN A 1 193 ? -6.942 6.294 -16.037 1.00 71.62 193 ASN A N 1
ATOM 1541 C CA . ASN A 1 193 ? -5.535 6.514 -15.687 1.00 71.62 193 ASN A CA 1
ATOM 1542 C C . ASN A 1 193 ? -4.549 6.004 -16.760 1.00 71.62 193 ASN A C 1
ATOM 1544 O O . ASN A 1 193 ? -3.365 6.315 -16.697 1.00 71.62 193 ASN A O 1
ATOM 1548 N N . PHE A 1 194 ? -5.016 5.241 -17.755 1.00 63.53 194 PHE A N 1
ATOM 1549 C CA . PHE A 1 194 ? -4.221 4.799 -18.906 1.00 63.53 194 PHE A CA 1
ATOM 1550 C C . PHE A 1 194 ? -4.108 5.890 -19.991 1.00 63.53 194 PHE A C 1
ATOM 1552 O O . PHE A 1 194 ? -3.165 5.883 -20.776 1.00 63.53 194 PHE A O 1
ATOM 1559 N N . GLY A 1 195 ? -5.070 6.823 -20.052 1.00 51.44 195 GLY A N 1
ATOM 1560 C CA . GLY A 1 195 ? -5.293 7.711 -21.202 1.00 51.44 195 GLY A CA 1
ATOM 1561 C C . GLY A 1 195 ? -4.765 9.148 -21.098 1.00 51.44 195 GLY A C 1
ATOM 1562 O O . GLY A 1 195 ? -4.979 9.922 -22.029 1.00 51.44 195 GLY A O 1
ATOM 1563 N N . VAL A 1 196 ? -4.088 9.546 -20.013 1.00 46.59 196 VAL A N 1
ATOM 1564 C CA . VAL A 1 196 ? -3.625 10.941 -19.805 1.00 46.59 196 VAL A CA 1
ATOM 1565 C C . VAL A 1 196 ? -2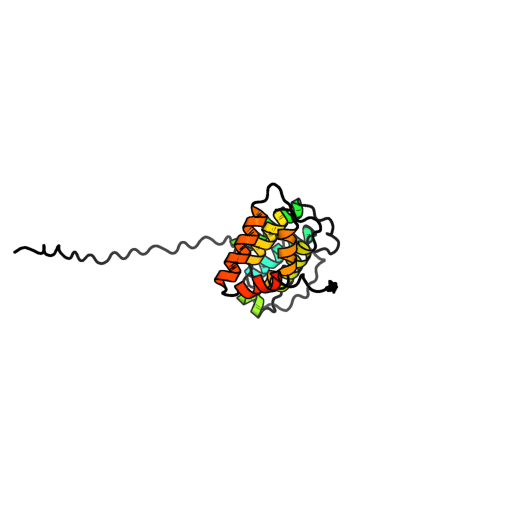.109 11.088 -20.014 1.00 46.59 196 VAL A C 1
ATOM 1567 O O . VAL A 1 196 ? -1.429 11.828 -19.317 1.00 46.59 196 VAL A O 1
ATOM 1570 N N . SER A 1 197 ? -1.554 10.418 -21.028 1.00 43.91 197 SER A N 1
ATOM 1571 C CA . SER A 1 197 ? -0.174 10.666 -21.488 1.00 43.91 197 SER A CA 1
ATOM 1572 C C . SER A 1 197 ? -0.096 10.967 -22.989 1.00 43.91 197 SER A C 1
ATOM 1574 O O . SER A 1 197 ? 0.841 10.577 -23.669 1.00 43.91 197 SER A O 1
ATOM 1576 N N . GLU A 1 198 ? -1.083 11.686 -23.526 1.00 42.69 198 GLU A N 1
ATOM 1577 C CA . GLU A 1 198 ? -1.012 12.258 -24.878 1.00 42.69 198 GLU A CA 1
ATOM 1578 C C . GLU A 1 198 ? -1.698 13.627 -24.941 1.00 42.69 198 GLU A C 1
ATOM 1580 O O . GLU A 1 198 ? -2.682 13.767 -25.648 1.00 42.69 198 GLU A O 1
ATOM 1585 N N . LYS A 1 199 ? -1.213 14.661 -24.233 1.00 45.81 199 LYS A N 1
ATOM 1586 C CA . LYS A 1 199 ? -1.439 16.074 -24.634 1.00 45.81 199 LYS A CA 1
ATOM 1587 C C . LYS A 1 199 ? -0.326 17.002 -24.141 1.00 45.81 199 LYS A C 1
ATOM 1589 O O . LYS A 1 199 ? -0.508 17.747 -23.188 1.00 45.81 199 LYS A O 1
ATOM 1594 N N . SER A 1 200 ? 0.806 17.002 -24.842 1.00 43.97 200 SER A N 1
ATOM 1595 C CA . SER A 1 200 ? 1.516 18.246 -25.181 1.00 43.97 200 SER A CA 1
ATOM 1596 C C . SER A 1 200 ? 2.492 17.968 -26.324 1.00 43.97 200 SER A C 1
ATOM 1598 O O . SER A 1 200 ? 3.686 17.764 -26.134 1.00 43.97 200 SER A O 1
ATOM 1600 N N . GLY A 1 201 ? 1.947 17.869 -27.530 1.00 38.25 201 GLY A N 1
ATOM 1601 C CA . GLY A 1 201 ? 2.717 17.740 -28.757 1.00 38.25 201 GLY A CA 1
ATOM 1602 C C . GLY A 1 201 ? 1.913 18.385 -29.865 1.00 38.25 201 GLY A C 1
ATOM 1603 O O . GLY A 1 201 ? 0.939 17.807 -30.336 1.00 38.25 201 GLY A O 1
ATOM 1604 N N . SER A 1 202 ? 2.269 19.621 -30.203 1.00 38.59 202 SER A N 1
ATOM 1605 C CA . SER A 1 202 ? 1.703 20.377 -31.314 1.00 38.59 202 SER A CA 1
ATOM 1606 C C . SER A 1 202 ? 1.642 19.515 -32.572 1.00 38.59 202 SER A C 1
ATOM 1608 O O . SER A 1 202 ? 2.673 19.126 -33.118 1.00 38.59 202 SER A O 1
ATOM 1610 N N . ILE A 1 203 ? 0.431 19.239 -33.048 1.00 35.88 203 ILE A N 1
ATOM 1611 C CA . ILE A 1 203 ? 0.223 18.663 -34.372 1.00 35.88 203 ILE A CA 1
ATOM 1612 C C . ILE A 1 203 ? 0.452 19.801 -35.367 1.00 35.88 203 ILE A C 1
ATOM 1614 O O . ILE A 1 203 ? -0.426 20.631 -35.595 1.00 35.88 203 ILE A O 1
ATOM 1618 N N . HIS A 1 204 ? 1.654 19.863 -35.938 1.00 34.59 204 HIS A N 1
ATOM 1619 C CA . HIS A 1 204 ? 1.864 20.580 -37.189 1.00 34.59 204 HIS A CA 1
ATOM 1620 C C . HIS A 1 204 ? 1.177 19.783 -38.298 1.00 34.59 204 HIS A C 1
ATOM 1622 O O . HIS A 1 204 ? 1.674 18.747 -38.736 1.00 34.59 204 HIS A O 1
ATOM 1628 N N . ILE A 1 205 ? 0.015 20.264 -38.736 1.00 38.91 205 ILE A N 1
ATOM 1629 C CA . ILE A 1 205 ? -0.580 19.849 -40.003 1.00 38.91 205 ILE A CA 1
ATOM 1630 C C . ILE A 1 205 ? 0.243 20.535 -41.097 1.00 38.91 205 ILE A C 1
ATOM 1632 O O . ILE A 1 205 ? 0.181 21.755 -41.248 1.00 38.91 205 ILE A O 1
ATOM 1636 N N . LEU A 1 206 ? 1.057 19.757 -41.812 1.00 41.28 206 LEU A N 1
ATOM 1637 C CA . LEU A 1 206 ? 1.598 20.166 -43.105 1.00 41.28 206 LEU A CA 1
ATOM 1638 C C . LEU A 1 206 ? 0.433 20.184 -44.100 1.00 41.28 206 LEU A C 1
ATOM 1640 O O . LEU A 1 206 ? -0.184 19.145 -44.343 1.00 41.28 206 LEU A O 1
ATOM 1644 N N . ALA A 1 207 ? 0.126 21.377 -44.605 1.00 49.97 207 ALA A N 1
ATOM 1645 C CA . ALA A 1 207 ? -0.624 21.583 -45.838 1.00 49.97 207 ALA A CA 1
ATOM 1646 C C . ALA A 1 207 ? 0.361 21.693 -47.007 1.00 49.97 207 ALA A C 1
ATOM 1648 O O . ALA A 1 207 ? 1.474 22.223 -46.775 1.00 49.97 207 ALA A O 1
#

Organism: NCBI:txid174260